Protein AF-A0A7V2IR70-F1 (afdb_monomer)

Solvent-accessible surface area (backbone atoms only — not comparable to full-atom values): 13374 Å² total; per-residue (Å²): 141,85,84,82,80,73,40,52,28,39,29,27,51,64,79,52,14,48,47,59,56,37,62,75,64,49,52,64,57,39,48,72,39,74,89,50,59,66,92,54,47,30,35,37,31,35,44,49,60,78,46,80,46,94,88,67,72,49,76,22,38,41,31,39,38,41,40,47,51,52,90,94,44,72,50,34,33,40,36,37,45,39,58,71,56,65,90,80,24,59,62,57,58,50,25,68,72,69,74,50,85,75,33,67,46,81,75,68,83,44,69,63,51,52,59,17,16,23,40,43,50,56,97,90,36,31,41,41,28,26,31,76,62,84,50,79,45,54,37,62,52,81,86,45,65,89,71,68,79,95,70,83,76,82,80,82,81,46,74,68,51,33,46,57,32,28,79,73,72,55,66,76,38,97,82,36,62,85,55,53,50,53,53,49,53,62,59,48,49,48,61,56,19,50,76,46,90,59,70,45,35,34,33,56,61,79,73,42,39,79,77,38,72,73,62,34,55,65,78,54,73,88,65,61,89,94,60,82,134

Mean predicted aligned error: 7.21 Å

pLDDT: mean 85.75, std 14.69, range [28.09, 98.69]

Secondary structure (DSSP, 8-state):
----PPEEEEEESSGGGHHHHHHHTT-GGGTT-TTS-HHHHPEEEEEEESS--SSS--SSEEEEEEE--BTTBPPEEEEEEESS-SSS-HHHHHHHHHTS---SSSSSSSTTTSSSEEEEE-SS-EEEEETTS--EEEESGGGGTT---S--PPPP--HHHHHHHHHTTSS--TT-HHHHHHHHHHHHHHHHHTT-SSPEEEETTTTEESS-HHHHHTT--PPPTT---

Nearest PDB structures (foldseek):
  4nnd-assembly4_G  TM=2.803E-01  e=1.443E+00  Homo sapiens
  4gkp-assembly1_A  TM=2.791E-01  e=2.943E+00  Nakaseomyces glabratus CBS 138
  5j8r-assembly1_B  TM=2.556E-01  e=1.443E+00  Homo sapiens
  6sub-assembly1_A  TM=2.157E-01  e=1.531E+00  Homo sapiens
  6suc-assembly1_A  TM=2.126E-01  e=2.060E+00  Homo sapiens

Radius of gyration: 19.17 Å; Cα contacts (8 Å, |Δi|>4): 365; chains: 1; bounding box: 50×44×48 Å

Sequence (229 aa):
MRSGQPRSIQAHRTSHTMNVAFKGLKVDALWDAAETPVEQRVVRVRAEVSSPCTTTFPRQEVIRYDVPARGSLPRFRLTWYNGAGGVPTHRASIEAMLGYRLDWGDAGEKRWADHAGCLLVGRQGKLHSNGHNMDYRLLPEEAFAGVEPPVRLPRSRGHEQEWLDAVRGRGEPMSAFGYSGKLAEFVLLGNVATLVEEAIEYDPVTGRVVNSPTADALLRREYRQGWSL

Structure (mmCIF, N/CA/C/O backbone):
data_AF-A0A7V2IR70-F1
#
_entry.id   AF-A0A7V2IR70-F1
#
loop_
_atom_site.group_PDB
_atom_site.id
_atom_site.type_symbol
_atom_site.label_atom_id
_atom_site.label_alt_id
_at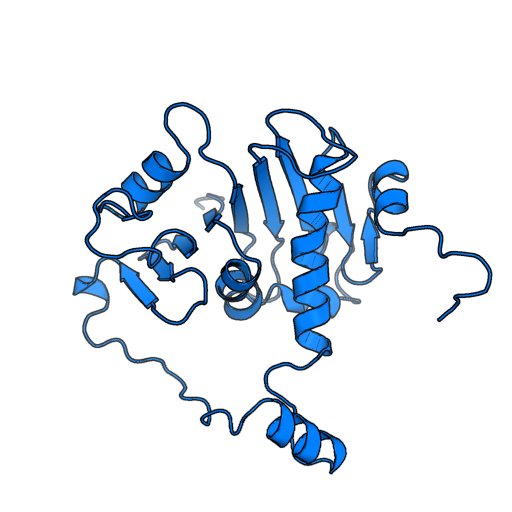om_site.label_comp_id
_atom_site.label_asym_id
_atom_site.label_entity_id
_atom_site.label_seq_id
_atom_site.pdbx_PDB_ins_code
_atom_site.Cartn_x
_atom_site.Cartn_y
_atom_site.Cartn_z
_atom_site.occupancy
_atom_site.B_iso_or_equiv
_atom_site.auth_seq_id
_atom_site.auth_comp_id
_atom_site.auth_asym_id
_atom_site.auth_atom_id
_atom_site.pdbx_PDB_model_num
ATOM 1 N N . MET A 1 1 ? 17.733 -25.903 3.234 1.00 32.00 1 MET A N 1
ATOM 2 C CA . MET A 1 1 ? 17.124 -24.871 4.102 1.00 32.00 1 MET A CA 1
ATOM 3 C C . MET A 1 1 ? 17.923 -23.576 3.975 1.00 32.00 1 MET A C 1
ATOM 5 O O . MET A 1 1 ? 19.061 -23.537 4.414 1.00 32.00 1 MET A O 1
ATOM 9 N N . ARG A 1 2 ? 17.378 -22.541 3.323 1.00 29.66 2 ARG A N 1
ATOM 10 C CA . ARG A 1 2 ? 17.864 -21.153 3.433 1.00 29.66 2 ARG A CA 1
ATOM 11 C C . ARG A 1 2 ? 16.646 -20.277 3.706 1.00 29.66 2 ARG A C 1
ATOM 13 O O . ARG A 1 2 ? 15.806 -20.077 2.834 1.00 29.66 2 ARG A O 1
ATOM 20 N N . SER A 1 3 ? 16.518 -19.878 4.960 1.00 36.16 3 SER A N 1
ATOM 21 C CA . SER A 1 3 ? 15.443 -19.073 5.520 1.00 36.16 3 SER A CA 1
ATOM 22 C C . SER A 1 3 ? 15.584 -17.597 5.135 1.00 36.16 3 SER A C 1
ATOM 24 O O . SER A 1 3 ? 16.622 -16.990 5.372 1.00 36.16 3 SER A O 1
ATOM 26 N N . GLY A 1 4 ? 14.503 -17.017 4.607 1.00 38.75 4 GLY A N 1
ATOM 27 C CA . GLY A 1 4 ? 13.959 -15.764 5.141 1.00 38.75 4 GLY A CA 1
ATOM 28 C C . GLY A 1 4 ? 14.667 -14.434 4.860 1.00 38.75 4 GLY A C 1
ATOM 29 O O . GLY A 1 4 ? 14.801 -13.653 5.795 1.00 38.75 4 GLY A O 1
ATOM 30 N N . GLN A 1 5 ? 15.009 -14.097 3.611 1.00 28.09 5 GLN A N 1
ATOM 31 C CA . GLN A 1 5 ? 15.129 -12.671 3.263 1.00 28.09 5 GLN A CA 1
ATOM 32 C C . GLN A 1 5 ? 13.743 -12.100 2.906 1.00 28.09 5 GLN A C 1
ATOM 34 O O . GLN A 1 5 ? 13.102 -12.615 1.982 1.00 28.09 5 GLN A O 1
ATOM 39 N N . PRO A 1 6 ? 13.242 -11.075 3.624 1.00 35.44 6 PRO A N 1
ATOM 40 C CA . PRO A 1 6 ? 11.990 -10.417 3.272 1.00 35.44 6 PRO A CA 1
ATOM 41 C C . PRO A 1 6 ? 12.153 -9.685 1.938 1.00 35.44 6 PRO A C 1
ATOM 43 O O . PRO A 1 6 ? 13.110 -8.942 1.730 1.00 35.44 6 PRO A O 1
ATOM 46 N N . ARG A 1 7 ? 11.208 -9.909 1.021 1.00 48.66 7 ARG A N 1
ATOM 47 C CA . ARG A 1 7 ? 11.114 -9.165 -0.240 1.00 48.66 7 ARG A CA 1
ATOM 48 C C . ARG A 1 7 ? 10.692 -7.735 0.085 1.00 48.66 7 ARG A C 1
ATOM 50 O O . ARG A 1 7 ? 9.725 -7.566 0.826 1.00 48.66 7 ARG A O 1
ATOM 57 N N . SER A 1 8 ? 11.413 -6.743 -0.430 1.00 44.16 8 SER A N 1
ATOM 58 C CA . SER A 1 8 ? 11.088 -5.329 -0.251 1.00 44.16 8 SER A CA 1
ATOM 59 C C . SER A 1 8 ? 10.406 -4.768 -1.498 1.00 44.16 8 SER A C 1
ATOM 61 O O . SER A 1 8 ? 10.775 -5.068 -2.633 1.00 44.16 8 SER A O 1
ATOM 63 N N . ILE A 1 9 ? 9.388 -3.951 -1.275 1.00 53.78 9 ILE A N 1
ATOM 64 C CA . ILE A 1 9 ? 8.677 -3.194 -2.305 1.00 53.78 9 ILE A CA 1
ATOM 65 C C . ILE A 1 9 ? 8.726 -1.746 -1.888 1.00 53.78 9 ILE A C 1
ATOM 67 O O . ILE A 1 9 ? 8.549 -1.469 -0.708 1.00 53.78 9 ILE A O 1
ATOM 71 N N . GLN A 1 10 ? 8.957 -0.829 -2.815 1.00 51.06 10 GLN A N 1
ATOM 72 C CA . GLN A 1 10 ? 9.005 0.590 -2.495 1.00 51.06 10 GLN A CA 1
ATOM 73 C C . GLN A 1 10 ? 7.916 1.343 -3.243 1.00 51.06 10 GLN A C 1
ATOM 75 O O . GLN A 1 10 ? 7.710 1.085 -4.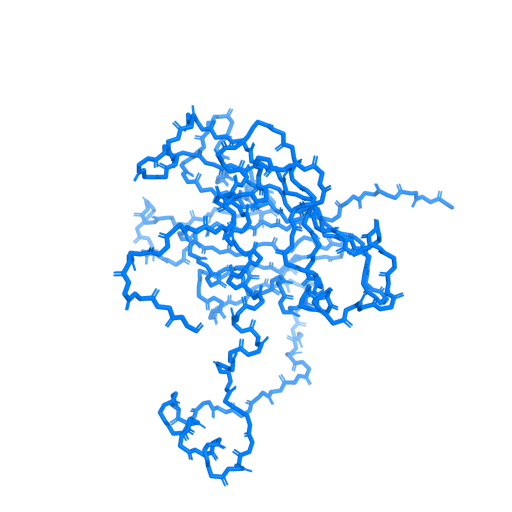425 1.00 51.06 10 GLN A O 1
ATOM 80 N N . ALA A 1 11 ? 7.214 2.242 -2.559 1.00 52.62 11 ALA A N 1
ATOM 81 C CA . ALA A 1 11 ? 6.231 3.142 -3.154 1.00 52.62 11 ALA A CA 1
ATOM 82 C C . ALA A 1 11 ? 6.586 4.584 -2.774 1.00 52.62 11 ALA A C 1
ATOM 84 O O . ALA A 1 11 ? 6.916 4.855 -1.618 1.00 52.62 11 ALA A O 1
ATOM 85 N N . HIS A 1 12 ? 6.577 5.494 -3.745 1.00 39.31 12 HIS A N 1
ATOM 86 C CA . HIS A 1 12 ? 6.894 6.904 -3.529 1.00 39.31 12 HIS A CA 1
ATOM 87 C C . HIS A 1 12 ? 5.785 7.772 -4.094 1.00 39.31 12 HIS A C 1
ATOM 89 O O . HIS A 1 12 ? 5.600 7.737 -5.304 1.00 39.31 12 HIS A O 1
ATOM 95 N N . ARG A 1 13 ? 5.131 8.554 -3.221 1.00 51.50 13 ARG A N 1
ATOM 96 C CA . ARG A 1 13 ? 4.105 9.579 -3.500 1.00 51.50 13 ARG A CA 1
ATOM 97 C C . ARG A 1 13 ? 2.906 9.095 -4.337 1.00 51.50 13 ARG A C 1
ATOM 99 O O . ARG A 1 13 ? 3.011 8.273 -5.232 1.00 51.50 13 ARG A O 1
ATOM 106 N N . THR A 1 14 ? 1.731 9.642 -4.030 1.00 53.91 14 THR A N 1
ATOM 107 C CA . THR A 1 14 ? 0.452 9.340 -4.707 1.00 53.91 14 THR A CA 1
ATOM 108 C C . THR A 1 14 ? -0.082 7.919 -4.438 1.00 53.91 14 THR A C 1
ATOM 110 O O . THR A 1 14 ? 0.584 6.918 -4.688 1.00 53.91 14 THR A O 1
ATOM 113 N N . SER A 1 15 ? -1.319 7.809 -3.941 1.00 59.38 15 SER A N 1
ATOM 114 C CA . SER A 1 15 ? -1.963 6.535 -3.548 1.00 59.38 15 SER A CA 1
ATOM 115 C C . SER A 1 15 ? -2.026 5.495 -4.673 1.00 59.38 15 SER A C 1
ATOM 117 O O . SER A 1 15 ? -1.993 4.292 -4.415 1.00 59.38 15 SER A O 1
ATOM 119 N N . HIS A 1 16 ? -2.049 5.953 -5.927 1.00 75.19 16 HIS A N 1
ATOM 120 C CA . HIS A 1 16 ? -2.018 5.099 -7.110 1.00 75.19 16 HIS A CA 1
ATOM 121 C C . HIS A 1 16 ? -0.795 4.173 -7.143 1.00 75.19 16 HIS A C 1
ATOM 123 O O . HIS A 1 16 ? -0.913 3.041 -7.590 1.00 75.19 16 HIS A O 1
ATOM 129 N N . THR A 1 17 ? 0.359 4.577 -6.605 1.00 82.94 17 THR A N 1
ATOM 130 C CA . THR A 1 17 ? 1.583 3.759 -6.665 1.00 82.94 17 THR A CA 1
ATOM 131 C C . THR A 1 17 ? 1.460 2.422 -5.940 1.00 82.94 17 THR A C 1
ATOM 133 O O . THR A 1 17 ? 2.016 1.423 -6.399 1.00 82.94 17 THR A O 1
ATOM 136 N N . MET A 1 18 ? 0.688 2.360 -4.852 1.00 87.94 18 MET A N 1
ATOM 137 C CA . MET A 1 18 ? 0.516 1.131 -4.071 1.00 87.94 18 MET A CA 1
ATOM 138 C C . MET A 1 18 ? -0.372 0.097 -4.767 1.00 87.94 18 MET A C 1
ATOM 140 O O . MET A 1 18 ? -0.302 -1.080 -4.420 1.00 87.94 18 MET A O 1
ATOM 144 N N . ASN A 1 19 ? -1.144 0.491 -5.782 1.00 89.12 19 ASN A N 1
ATOM 145 C CA . ASN A 1 19 ? -2.050 -0.394 -6.512 1.00 89.12 19 ASN A CA 1
ATOM 146 C C . ASN A 1 19 ? -1.320 -1.590 -7.154 1.00 89.12 19 ASN A C 1
ATOM 148 O O . ASN A 1 19 ? -1.814 -2.716 -7.073 1.00 89.12 19 ASN A O 1
ATOM 152 N N . VAL A 1 20 ? -0.117 -1.380 -7.712 1.00 89.19 20 VAL A N 1
ATOM 153 C CA . VAL A 1 20 ? 0.703 -2.456 -8.310 1.00 89.19 20 VAL A CA 1
ATOM 154 C C . VAL A 1 20 ? 0.993 -3.553 -7.291 1.00 89.19 20 VAL A C 1
ATOM 156 O O . VAL A 1 20 ? 0.794 -4.735 -7.569 1.00 89.19 20 VAL A O 1
ATOM 159 N N . ALA A 1 21 ? 1.443 -3.167 -6.097 1.00 91.62 21 ALA A N 1
ATOM 160 C CA . ALA A 1 21 ? 1.757 -4.112 -5.038 1.00 91.62 21 ALA A CA 1
ATOM 161 C C . ALA A 1 21 ? 0.486 -4.718 -4.433 1.00 91.62 21 ALA A C 1
ATOM 163 O O . ALA A 1 21 ? 0.411 -5.930 -4.262 1.00 91.62 21 ALA A O 1
ATOM 164 N N . PHE A 1 22 ? -0.521 -3.891 -4.150 1.00 94.00 22 PHE A N 1
ATOM 165 C CA . PHE A 1 22 ? -1.749 -4.308 -3.483 1.00 94.00 22 PHE A CA 1
ATOM 166 C C . PHE A 1 22 ? -2.529 -5.335 -4.313 1.00 94.00 22 PHE A C 1
ATOM 168 O O . PHE A 1 22 ? -2.789 -6.436 -3.832 1.00 94.00 22 PHE A O 1
ATOM 175 N N . LYS A 1 23 ? -2.803 -5.032 -5.588 1.00 90.88 23 LYS A N 1
ATOM 176 C CA . LYS A 1 23 ? -3.505 -5.948 -6.501 1.00 90.88 23 LYS A CA 1
ATOM 177 C C . LYS A 1 23 ? -2.604 -7.069 -6.999 1.00 90.88 23 LYS A C 1
ATOM 179 O O . LYS A 1 23 ? -2.965 -8.241 -6.930 1.00 90.88 23 LYS A O 1
ATOM 184 N N . GLY A 1 24 ? -1.410 -6.723 -7.487 1.00 90.44 24 GLY A N 1
ATOM 185 C CA . GLY A 1 24 ? -0.493 -7.680 -8.113 1.00 90.44 24 GLY A CA 1
ATOM 186 C C . GLY A 1 24 ? 0.004 -8.757 -7.150 1.00 90.44 24 GLY A C 1
ATOM 187 O O . GLY A 1 24 ? 0.273 -9.884 -7.562 1.00 90.44 24 GLY A O 1
ATOM 188 N N . LEU A 1 25 ? 0.076 -8.440 -5.855 1.00 94.38 25 LEU A N 1
ATOM 189 C CA . LEU A 1 25 ? 0.454 -9.385 -4.811 1.00 94.38 25 LEU A CA 1
ATOM 190 C C . LEU A 1 25 ? -0.725 -9.817 -3.941 1.00 94.38 25 LEU A C 1
ATOM 192 O O . LEU A 1 25 ? -0.474 -10.414 -2.898 1.00 94.38 25 LEU A O 1
ATOM 196 N N . LYS A 1 26 ? -1.974 -9.581 -4.353 1.00 95.56 26 LYS A N 1
ATOM 197 C CA . LYS A 1 26 ? -3.184 -10.071 -3.672 1.00 95.56 26 LYS A CA 1
ATOM 198 C C . LYS A 1 26 ? -3.241 -9.721 -2.180 1.00 95.56 26 LYS A C 1
ATOM 200 O O . LYS A 1 26 ? -3.407 -10.598 -1.333 1.00 95.56 26 LYS A O 1
ATOM 205 N N . VAL A 1 27 ? -2.967 -8.468 -1.836 1.00 97.00 27 VAL A N 1
ATOM 206 C CA . VAL A 1 27 ? -3.045 -7.983 -0.446 1.00 97.00 27 VAL A CA 1
ATOM 207 C C . VAL A 1 27 ? -4.505 -7.852 -0.002 1.00 97.00 27 VAL A C 1
ATOM 209 O O . VAL A 1 27 ? -4.821 -8.124 1.151 1.00 97.00 27 VAL A O 1
ATOM 212 N N . ASP A 1 28 ? -5.397 -7.531 -0.937 1.00 95.50 28 ASP A N 1
ATOM 213 C CA . ASP A 1 28 ? -6.853 -7.496 -0.770 1.00 95.50 28 ASP A CA 1
ATOM 214 C C . ASP A 1 28 ? -7.444 -8.805 -0.230 1.00 95.50 28 ASP A C 1
ATOM 216 O O . ASP A 1 28 ? -8.404 -8.762 0.536 1.00 95.50 28 ASP A O 1
ATOM 220 N N . ALA A 1 29 ? -6.832 -9.950 -0.547 1.00 96.56 29 ALA A N 1
ATOM 221 C CA . ALA A 1 29 ? -7.257 -11.259 -0.050 1.00 96.56 29 ALA A CA 1
ATOM 222 C C . ALA A 1 29 ? -7.254 -11.372 1.487 1.00 96.56 29 ALA A C 1
ATOM 224 O O . ALA A 1 29 ? -7.916 -12.253 2.029 1.00 96.56 29 ALA A O 1
ATOM 225 N N . LEU A 1 30 ? -6.525 -10.505 2.200 1.00 97.56 30 LEU A N 1
ATOM 226 C CA . LEU A 1 30 ? -6.527 -10.500 3.665 1.00 97.56 30 LEU A CA 1
ATOM 227 C C . LEU A 1 30 ? -7.872 -10.046 4.254 1.00 97.56 30 LEU A C 1
ATOM 229 O O . LEU A 1 30 ? -8.245 -10.525 5.319 1.00 97.56 30 LEU A O 1
ATOM 233 N N . TRP A 1 31 ? -8.622 -9.186 3.555 1.00 97.19 31 TRP A N 1
ATOM 234 C CA . TRP A 1 31 ? -9.955 -8.736 3.985 1.00 97.19 31 TRP A CA 1
ATOM 235 C C . TRP A 1 31 ? -11.004 -9.848 3.913 1.00 97.19 31 TRP A C 1
ATOM 237 O O . TRP A 1 31 ? -12.000 -9.799 4.624 1.00 97.19 31 TRP A O 1
ATOM 247 N N . ASP A 1 32 ? -10.767 -10.867 3.086 1.00 95.94 32 ASP A N 1
ATOM 248 C CA . ASP A 1 32 ? -11.686 -11.992 2.895 1.00 95.94 32 ASP A CA 1
ATOM 249 C C . ASP A 1 32 ? -11.225 -13.250 3.668 1.00 95.94 32 ASP A C 1
ATOM 251 O O . ASP A 1 32 ? -11.778 -14.337 3.508 1.00 95.94 32 ASP A O 1
ATOM 255 N N . ALA A 1 33 ? -10.205 -13.125 4.527 1.00 96.56 33 ALA A N 1
ATOM 256 C CA . ALA A 1 33 ? -9.550 -14.235 5.222 1.00 96.56 33 ALA A CA 1
ATOM 257 C C . ALA A 1 33 ? -10.154 -14.526 6.612 1.00 96.56 33 ALA A C 1
ATOM 259 O O . ALA A 1 33 ? -9.420 -14.733 7.584 1.00 96.56 33 ALA A O 1
ATOM 260 N N . ALA A 1 34 ? -11.488 -14.547 6.725 1.00 97.00 34 ALA A N 1
ATOM 261 C CA . ALA A 1 34 ? -12.194 -14.723 8.003 1.00 97.00 34 ALA A CA 1
ATOM 262 C C . ALA A 1 34 ? -11.816 -16.023 8.741 1.00 97.00 34 ALA A C 1
ATOM 264 O O . ALA A 1 34 ? -11.679 -16.017 9.964 1.00 97.00 34 ALA A O 1
ATOM 265 N N . GLU A 1 35 ? -11.539 -17.086 7.984 1.00 96.56 35 GLU A N 1
ATOM 266 C CA . GLU A 1 35 ? -11.126 -18.404 8.490 1.00 96.56 35 GLU A CA 1
ATOM 267 C C . GLU A 1 35 ? -9.637 -18.484 8.878 1.00 96.56 35 GLU A C 1
ATOM 269 O O . GLU A 1 35 ? -9.190 -19.460 9.476 1.00 96.56 35 GLU A O 1
ATOM 274 N N . THR A 1 36 ? -8.827 -17.486 8.510 1.00 97.06 36 THR A N 1
ATOM 275 C CA . THR A 1 36 ? -7.402 -17.443 8.873 1.00 97.06 36 THR A CA 1
ATOM 276 C C . THR A 1 36 ? -7.240 -16.865 10.280 1.00 97.06 36 THR A C 1
ATOM 278 O O . THR A 1 36 ? -7.824 -15.812 10.549 1.00 97.06 36 THR A O 1
ATOM 281 N N . PRO A 1 37 ? -6.435 -17.484 11.169 1.00 97.44 37 PRO A N 1
ATOM 282 C CA . PRO A 1 37 ? -6.188 -16.939 12.501 1.00 97.44 37 PRO A CA 1
ATOM 283 C C . PRO A 1 37 ? -5.681 -15.493 12.454 1.00 97.44 37 PRO A C 1
ATOM 285 O O . PRO A 1 37 ? -4.910 -15.135 11.557 1.00 97.44 37 PRO A O 1
ATOM 288 N N . VAL A 1 38 ? -6.100 -14.664 13.417 1.00 97.38 38 VAL A N 1
ATOM 289 C CA . VAL A 1 38 ? -5.813 -13.216 13.441 1.00 97.38 38 VAL A CA 1
ATOM 290 C C . VAL A 1 38 ? -4.312 -12.957 13.302 1.00 97.38 38 VAL A C 1
ATOM 292 O O . VAL A 1 38 ? -3.887 -12.209 12.424 1.00 97.38 38 VAL A O 1
ATOM 295 N N . GLU A 1 39 ? -3.486 -13.664 14.068 1.00 96.00 39 GLU A N 1
ATOM 296 C CA . GLU A 1 39 ? -2.027 -13.539 14.070 1.00 96.00 39 GLU A CA 1
ATOM 297 C C . GLU A 1 39 ? -1.356 -13.879 12.724 1.00 96.00 39 GLU A C 1
ATOM 299 O O . GLU A 1 39 ? -0.202 -13.517 12.493 1.00 96.00 39 GLU A O 1
ATOM 304 N N . GLN A 1 40 ? -2.069 -14.553 11.817 1.00 96.94 40 GLN A N 1
ATOM 305 C CA . GLN A 1 40 ? -1.583 -14.913 10.481 1.00 96.94 40 GLN A CA 1
ATOM 306 C C . GLN A 1 40 ? -2.105 -13.990 9.377 1.00 96.94 40 GLN A C 1
ATOM 308 O O . GLN A 1 40 ? -1.570 -14.028 8.268 1.00 96.94 40 GLN A O 1
ATOM 313 N N . ARG A 1 41 ? -3.114 -13.158 9.659 1.00 97.38 41 ARG A N 1
ATOM 314 C CA . ARG A 1 41 ? -3.692 -12.207 8.693 1.00 97.38 41 ARG A CA 1
ATOM 315 C C . ARG A 1 41 ? -3.455 -10.740 9.044 1.00 97.38 41 ARG A C 1
ATOM 317 O O . ARG A 1 41 ? -3.780 -9.878 8.231 1.00 97.38 41 ARG A O 1
ATOM 324 N N . VAL A 1 42 ? -2.861 -10.455 10.205 1.00 98.38 42 VAL A N 1
ATOM 325 C CA . VAL A 1 42 ? -2.543 -9.081 10.599 1.00 98.38 42 VAL A CA 1
ATOM 326 C C . VAL A 1 42 ? -1.480 -8.445 9.705 1.00 98.38 42 VAL A C 1
ATOM 328 O O . VAL A 1 42 ? -0.428 -9.027 9.432 1.00 98.38 42 VAL A O 1
ATOM 331 N N . VAL A 1 43 ? -1.732 -7.206 9.287 1.00 98.56 43 VAL A N 1
ATOM 332 C CA . VAL A 1 43 ? -0.744 -6.337 8.641 1.00 98.56 43 VAL A CA 1
ATOM 333 C C . VAL A 1 43 ? -0.061 -5.512 9.721 1.00 98.56 43 VAL A C 1
ATOM 335 O O . VAL A 1 43 ? -0.704 -4.697 10.381 1.00 98.56 43 VAL A O 1
ATOM 338 N N . ARG A 1 44 ? 1.251 -5.673 9.887 1.00 98.62 44 ARG A N 1
ATOM 339 C CA . ARG A 1 44 ? 2.006 -4.864 10.851 1.00 98.62 44 ARG A CA 1
ATOM 340 C C . ARG A 1 44 ? 2.546 -3.608 10.173 1.00 98.62 44 ARG A C 1
ATOM 342 O O . ARG A 1 44 ? 3.271 -3.714 9.187 1.00 98.62 44 ARG A O 1
ATOM 349 N N . VAL A 1 45 ? 2.221 -2.427 10.696 1.00 98.56 45 VAL A N 1
ATOM 350 C CA . VAL A 1 45 ? 2.614 -1.137 10.106 1.00 98.56 45 VAL A CA 1
ATOM 351 C C . VAL A 1 45 ? 3.418 -0.312 11.106 1.00 98.56 45 VAL A C 1
ATOM 353 O O . VAL A 1 45 ? 3.060 -0.218 12.275 1.00 98.56 45 VAL A O 1
ATOM 356 N N . ARG A 1 46 ? 4.526 0.286 10.660 1.00 97.44 46 ARG A N 1
ATOM 357 C CA . ARG A 1 46 ? 5.344 1.203 11.470 1.00 97.44 46 ARG A CA 1
ATOM 358 C C . ARG A 1 46 ? 5.818 2.378 10.632 1.00 97.44 46 ARG A C 1
ATOM 360 O O . ARG A 1 46 ? 6.334 2.157 9.534 1.00 97.44 46 ARG A O 1
ATOM 367 N N . ALA A 1 47 ? 5.724 3.587 11.173 1.00 94.69 47 ALA A N 1
ATOM 368 C CA . ALA A 1 47 ? 6.270 4.783 10.550 1.00 94.69 47 ALA A CA 1
ATOM 369 C C . ALA A 1 47 ? 7.537 5.281 11.266 1.00 94.69 47 ALA A C 1
ATOM 371 O O . ALA A 1 47 ? 7.694 5.148 12.476 1.00 94.69 47 ALA A O 1
ATOM 372 N N . GLU A 1 48 ? 8.445 5.864 10.493 1.00 91.81 48 GLU A N 1
ATOM 373 C CA . GLU A 1 48 ? 9.526 6.734 10.955 1.00 91.81 48 GLU A CA 1
ATOM 374 C C . GLU A 1 48 ? 9.301 8.096 10.302 1.00 91.81 48 GLU A C 1
ATOM 376 O O . GLU A 1 48 ? 9.245 8.185 9.076 1.00 91.81 48 GLU A O 1
ATOM 381 N N . VAL A 1 49 ? 9.136 9.146 11.104 1.00 89.38 49 VAL A N 1
ATOM 382 C CA . VAL A 1 49 ? 8.762 10.483 10.624 1.00 89.38 49 VAL A CA 1
ATOM 383 C C . VAL A 1 49 ? 9.752 11.533 11.109 1.00 89.38 49 VAL A C 1
ATOM 385 O O . VAL A 1 49 ? 10.351 11.378 12.171 1.00 89.38 49 VAL A O 1
ATOM 388 N N . SER A 1 50 ? 9.923 12.624 10.356 1.00 82.75 50 SER A N 1
ATOM 389 C CA . SER A 1 50 ? 10.816 13.725 10.765 1.00 82.75 50 SER A CA 1
ATOM 390 C C . SER A 1 50 ? 10.384 14.387 12.077 1.00 82.75 50 SER A C 1
ATOM 392 O O . SER A 1 50 ? 11.212 14.854 12.851 1.00 82.75 50 SER A O 1
ATOM 394 N N . SER A 1 51 ? 9.073 14.475 12.284 1.00 79.12 51 SER A N 1
ATOM 395 C CA . SER A 1 51 ? 8.424 15.023 13.471 1.00 79.12 51 SER A CA 1
ATOM 396 C C . SER A 1 51 ? 6.946 14.629 13.423 1.00 79.12 51 SER A C 1
ATOM 398 O O . SER A 1 51 ? 6.345 14.796 12.352 1.00 79.12 51 SER A O 1
ATOM 400 N N . PRO A 1 52 ? 6.339 14.167 14.529 1.00 73.88 52 PRO A N 1
ATOM 401 C CA . PRO A 1 52 ? 4.894 13.974 14.586 1.00 73.88 52 PRO A CA 1
ATOM 402 C C . PRO A 1 52 ? 4.171 15.284 14.246 1.00 73.88 52 PRO A C 1
ATOM 404 O O . PRO A 1 52 ? 4.550 16.354 14.726 1.00 73.88 52 PRO A O 1
ATOM 407 N N . CYS A 1 53 ? 3.148 15.221 13.395 1.00 76.44 53 CYS A N 1
ATOM 408 C CA . CYS A 1 53 ? 2.318 16.372 13.052 1.00 76.44 53 CYS A CA 1
ATOM 409 C C . CYS A 1 53 ? 0.851 15.958 13.101 1.00 76.44 53 CYS A C 1
ATOM 411 O O . CYS A 1 53 ? 0.420 15.128 12.313 1.00 76.44 53 CYS A O 1
ATOM 413 N N . THR A 1 54 ? 0.087 16.543 14.021 1.00 73.31 54 THR A N 1
ATOM 414 C CA . THR A 1 54 ? -1.330 16.204 14.227 1.00 73.31 54 THR A CA 1
ATOM 415 C C . THR A 1 54 ? -2.285 17.055 13.388 1.00 73.31 54 THR A C 1
ATOM 417 O O . THR A 1 54 ? -3.465 16.740 13.294 1.00 73.31 54 THR A O 1
ATOM 420 N N . THR A 1 55 ? -1.799 18.146 12.784 1.00 75.88 55 THR A N 1
ATOM 421 C CA . THR A 1 55 ? -2.616 19.066 11.968 1.00 75.88 55 THR A CA 1
ATOM 422 C C . THR A 1 55 ? -2.460 18.833 10.466 1.00 75.88 55 THR A C 1
ATOM 424 O O . THR A 1 55 ? -3.386 19.093 9.705 1.00 75.88 55 THR A O 1
ATOM 427 N N . THR A 1 56 ? -1.285 18.386 10.020 1.00 79.44 56 THR A N 1
ATOM 428 C CA . THR A 1 56 ? -1.000 18.121 8.601 1.00 79.44 56 THR A CA 1
ATOM 429 C C . THR A 1 56 ? -0.290 16.773 8.459 1.00 79.44 56 THR A C 1
ATOM 431 O O . THR A 1 56 ? -0.677 15.821 9.126 1.00 79.44 56 THR A O 1
ATOM 434 N N . PHE A 1 57 ? 0.734 16.673 7.612 1.00 77.56 57 PHE A N 1
ATOM 435 C CA . PHE A 1 57 ? 1.511 15.455 7.409 1.00 77.56 57 PHE A CA 1
ATOM 436 C C . PHE A 1 57 ? 2.988 15.724 7.712 1.00 77.56 57 PHE A C 1
ATOM 438 O O . PHE A 1 57 ? 3.451 16.860 7.541 1.00 77.56 57 PHE A O 1
ATOM 445 N N . PRO A 1 58 ? 3.753 14.709 8.148 1.00 84.06 58 PRO A N 1
ATOM 446 C CA . PRO A 1 58 ? 5.189 14.850 8.321 1.00 84.06 58 PRO A CA 1
ATOM 447 C C . PRO A 1 58 ? 5.873 15.348 7.045 1.00 84.06 58 PRO A C 1
ATOM 449 O O . PRO A 1 58 ? 5.507 14.985 5.927 1.00 84.06 58 PRO A O 1
ATOM 452 N N . ARG A 1 59 ? 6.930 16.154 7.200 1.00 83.81 59 ARG A N 1
ATOM 453 C CA . ARG A 1 59 ? 7.747 16.597 6.054 1.00 83.81 59 ARG A CA 1
ATOM 454 C C . ARG A 1 59 ? 8.440 15.426 5.361 1.00 83.81 59 ARG A C 1
ATOM 456 O O . ARG A 1 59 ? 8.725 15.498 4.165 1.00 83.81 59 ARG A O 1
ATOM 463 N N . GLN A 1 60 ? 8.770 14.398 6.136 1.00 86.56 60 GLN A N 1
ATOM 464 C CA . GLN A 1 60 ? 9.371 13.158 5.673 1.00 86.56 60 GLN A CA 1
ATOM 465 C C . GLN A 1 60 ? 8.787 11.995 6.468 1.00 86.56 60 GLN A C 1
ATOM 467 O O . GLN A 1 60 ? 8.632 12.100 7.688 1.00 86.56 60 GLN A O 1
ATOM 472 N N . GLU A 1 61 ? 8.508 10.898 5.777 1.00 88.56 61 GLU A N 1
ATOM 473 C CA . GLU A 1 61 ? 7.994 9.668 6.366 1.00 88.56 61 GLU A CA 1
ATOM 474 C C . GLU A 1 61 ? 8.536 8.439 5.626 1.00 88.56 61 GLU A C 1
ATOM 476 O O . GLU A 1 61 ? 8.634 8.402 4.394 1.00 88.56 61 GLU A O 1
ATOM 481 N N . VAL A 1 62 ? 8.869 7.416 6.408 1.00 92.00 62 VAL A N 1
ATOM 482 C CA . VAL A 1 62 ? 9.176 6.064 5.951 1.00 92.00 62 VAL A CA 1
ATOM 483 C C . VAL A 1 62 ? 8.202 5.122 6.633 1.00 92.00 62 VAL A C 1
ATOM 485 O O . VAL A 1 62 ? 8.306 4.890 7.836 1.00 92.00 62 VAL A O 1
ATOM 488 N N . ILE A 1 63 ? 7.265 4.559 5.880 1.00 94.38 63 ILE A N 1
ATOM 489 C CA . ILE A 1 63 ? 6.227 3.681 6.431 1.00 94.38 63 ILE A CA 1
ATOM 490 C C . ILE A 1 63 ? 6.483 2.265 5.945 1.00 94.38 63 ILE A C 1
ATOM 492 O O . ILE A 1 63 ? 6.601 2.027 4.747 1.00 94.38 63 ILE A O 1
ATOM 496 N N . ARG A 1 64 ? 6.589 1.310 6.864 1.00 97.00 64 ARG A N 1
ATOM 497 C CA . ARG A 1 64 ? 6.818 -0.103 6.554 1.00 97.00 64 ARG A CA 1
ATOM 498 C C . ARG A 1 64 ? 5.561 -0.896 6.869 1.00 97.00 64 ARG A C 1
ATOM 500 O O . ARG A 1 64 ? 5.125 -0.893 8.013 1.00 97.00 64 ARG A O 1
ATOM 507 N N . TYR A 1 65 ? 5.040 -1.586 5.863 1.00 98.19 65 TYR A N 1
ATOM 508 C CA . TYR A 1 65 ? 3.930 -2.526 5.940 1.00 98.19 65 TYR A CA 1
ATOM 509 C C . TYR A 1 65 ? 4.497 -3.937 5.805 1.00 98.19 65 TYR A C 1
ATOM 511 O O . TYR A 1 65 ? 4.958 -4.334 4.732 1.00 98.19 65 TYR A O 1
ATOM 519 N N . ASP A 1 66 ? 4.487 -4.692 6.892 1.00 98.44 66 ASP A N 1
ATOM 520 C CA . ASP A 1 66 ? 4.780 -6.116 6.901 1.00 98.44 66 ASP A CA 1
ATOM 521 C C . ASP A 1 66 ? 3.489 -6.875 6.588 1.00 98.44 66 ASP A C 1
ATOM 523 O O . ASP A 1 66 ? 2.595 -7.004 7.425 1.00 98.44 66 ASP A O 1
ATOM 527 N N . VAL A 1 67 ? 3.391 -7.346 5.344 1.00 98.31 67 VAL A N 1
ATOM 528 C CA . VAL A 1 67 ? 2.234 -8.082 4.835 1.00 98.31 67 VAL A CA 1
ATOM 529 C C . VAL A 1 67 ? 2.481 -9.579 5.031 1.00 98.31 67 VAL A C 1
ATOM 531 O O . VAL A 1 67 ? 3.515 -10.089 4.570 1.00 98.31 67 VAL A O 1
ATOM 534 N N . PRO A 1 68 ? 1.564 -10.311 5.689 1.00 98.31 68 PRO A N 1
ATOM 535 C CA . PRO A 1 68 ? 1.752 -11.727 5.960 1.00 98.31 68 PRO A CA 1
ATOM 536 C C . PRO A 1 68 ? 1.657 -12.585 4.688 1.00 98.31 68 PRO A C 1
ATOM 538 O O . PRO A 1 68 ? 1.428 -12.117 3.562 1.00 98.31 68 PRO A O 1
ATOM 541 N N . ALA A 1 69 ? 1.904 -13.884 4.855 1.00 97.38 69 ALA A N 1
ATOM 542 C CA . ALA A 1 69 ? 1.626 -14.839 3.792 1.00 97.38 69 ALA A CA 1
ATOM 543 C C . ALA A 1 69 ? 0.115 -14.863 3.511 1.00 97.38 69 ALA A C 1
ATOM 545 O O . ALA A 1 69 ? -0.684 -14.734 4.432 1.00 97.38 69 ALA A O 1
ATOM 546 N N . ARG A 1 70 ? -0.272 -15.019 2.243 1.00 95.50 70 ARG A N 1
ATOM 547 C CA . ARG A 1 70 ? -1.684 -15.127 1.844 1.00 95.50 70 ARG A CA 1
ATOM 548 C C . ARG A 1 70 ? -1.830 -16.121 0.694 1.00 95.50 70 ARG A C 1
ATOM 550 O O . ARG A 1 70 ? -1.228 -15.956 -0.372 1.00 95.50 70 ARG A O 1
ATOM 557 N N . GLY A 1 71 ? -2.570 -17.202 0.930 1.00 91.25 71 GLY A N 1
ATOM 558 C CA . GLY A 1 71 ? -2.597 -18.352 0.024 1.00 91.25 71 GLY A CA 1
ATOM 559 C C . GLY A 1 71 ? -1.186 -18.891 -0.250 1.00 91.25 71 GLY A C 1
ATOM 560 O O . GLY A 1 71 ? -0.418 -19.148 0.672 1.00 91.25 71 GLY A O 1
ATOM 561 N N . SER A 1 72 ? -0.817 -19.022 -1.527 1.00 93.69 72 SER A N 1
ATOM 562 C CA . SER A 1 72 ? 0.519 -19.474 -1.948 1.00 93.69 72 SER A CA 1
ATOM 563 C C . SER A 1 72 ? 1.591 -18.374 -1.969 1.00 93.69 72 SER A C 1
ATOM 565 O O . SER A 1 72 ? 2.757 -18.655 -2.256 1.00 93.69 72 SER A O 1
ATOM 567 N N . LEU A 1 73 ? 1.231 -17.114 -1.692 1.00 95.25 73 LEU A N 1
ATOM 568 C CA . LEU A 1 73 ? 2.166 -15.994 -1.758 1.00 95.25 73 LEU A CA 1
ATOM 569 C C . LEU A 1 73 ? 2.879 -15.788 -0.412 1.00 95.25 73 LEU A C 1
ATOM 571 O O . LEU A 1 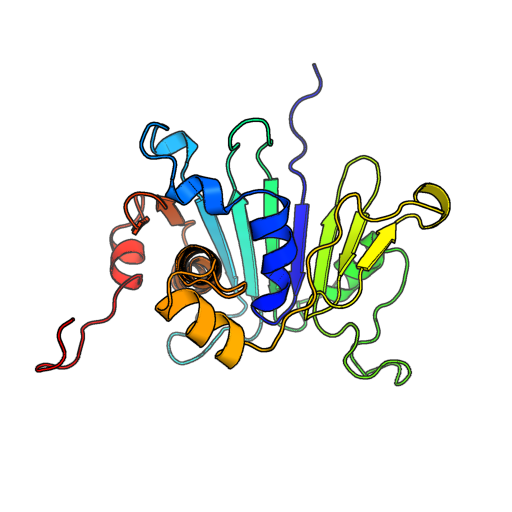73 ? 2.223 -15.708 0.630 1.00 95.25 73 LEU A O 1
ATOM 575 N N . PRO A 1 74 ? 4.219 -15.636 -0.408 1.00 96.00 74 PRO A N 1
ATOM 576 C CA . PRO A 1 74 ? 4.978 -15.451 0.822 1.00 96.00 74 PRO A CA 1
ATOM 577 C C . PRO A 1 74 ? 4.751 -14.058 1.413 1.00 96.00 74 PRO A C 1
ATOM 579 O O . PRO A 1 74 ? 4.370 -13.124 0.698 1.00 96.00 74 PRO A O 1
ATOM 582 N N . ARG A 1 75 ? 5.076 -13.909 2.702 1.00 97.12 75 ARG A N 1
ATOM 583 C CA . ARG A 1 75 ? 5.169 -12.598 3.358 1.00 97.12 75 ARG A CA 1
ATOM 584 C C . ARG A 1 75 ? 6.133 -11.668 2.613 1.00 97.12 75 ARG A C 1
ATOM 586 O O . ARG A 1 75 ? 7.133 -12.128 2.048 1.00 97.12 75 ARG A O 1
ATOM 593 N N . PHE A 1 76 ? 5.874 -10.370 2.656 1.00 96.88 76 PHE A N 1
ATOM 594 C CA . PHE A 1 76 ? 6.767 -9.350 2.108 1.00 96.88 76 PHE A CA 1
ATOM 595 C C . PHE A 1 76 ? 6.639 -8.043 2.893 1.00 96.88 76 PHE A C 1
ATOM 597 O O . PHE A 1 76 ? 5.695 -7.860 3.657 1.00 96.88 76 PHE A O 1
ATOM 604 N N . ARG A 1 77 ? 7.593 -7.134 2.688 1.00 97.06 77 ARG A N 1
ATOM 605 C CA . ARG A 1 77 ? 7.566 -5.786 3.251 1.00 97.06 77 ARG A CA 1
ATOM 606 C C . ARG A 1 77 ? 7.373 -4.760 2.144 1.00 97.06 77 ARG A C 1
ATOM 608 O O . ARG A 1 77 ? 8.150 -4.734 1.191 1.00 97.06 77 ARG A O 1
ATOM 615 N N . LEU A 1 78 ? 6.383 -3.890 2.293 1.00 95.75 78 LEU A N 1
ATOM 616 C CA . LEU A 1 78 ? 6.254 -2.670 1.502 1.00 95.75 78 LEU A CA 1
ATOM 617 C C . LEU A 1 78 ? 6.784 -1.494 2.315 1.00 95.75 78 LEU A C 1
ATOM 619 O O . LEU A 1 78 ? 6.406 -1.320 3.465 1.00 95.75 78 LEU A O 1
ATOM 623 N N . THR A 1 79 ? 7.653 -0.689 1.721 1.00 94.06 79 THR A N 1
ATOM 624 C CA . THR A 1 79 ? 8.188 0.536 2.299 1.00 94.06 79 THR A CA 1
ATOM 625 C C . THR A 1 79 ? 7.720 1.728 1.474 1.00 94.06 79 THR A C 1
ATOM 627 O O . THR A 1 79 ? 8.119 1.908 0.326 1.00 94.06 79 THR A O 1
ATOM 630 N N . TRP A 1 80 ? 6.870 2.551 2.061 1.00 91.56 80 TRP A N 1
ATOM 631 C CA . TRP A 1 80 ? 6.498 3.847 1.527 1.00 91.56 80 TRP A CA 1
ATOM 632 C C . TRP A 1 80 ? 7.549 4.879 1.917 1.00 91.56 80 TRP A C 1
ATOM 634 O O . TRP A 1 80 ? 7.925 4.966 3.086 1.00 91.56 80 TRP A O 1
ATOM 644 N N . TYR A 1 81 ? 7.993 5.663 0.946 1.00 89.00 81 TYR A N 1
ATOM 645 C CA . TYR A 1 81 ? 8.851 6.817 1.170 1.00 89.00 81 TYR A CA 1
ATOM 646 C C . TYR A 1 81 ? 8.104 8.066 0.738 1.00 89.00 81 TYR A C 1
ATOM 648 O O . TYR A 1 81 ? 7.613 8.132 -0.388 1.00 89.00 81 TYR A O 1
ATOM 656 N N . ASN A 1 82 ? 8.079 9.091 1.576 1.00 86.00 82 ASN A N 1
ATOM 657 C CA . ASN A 1 82 ? 7.581 10.405 1.195 1.00 86.00 82 ASN A CA 1
ATOM 658 C C . ASN A 1 82 ? 8.424 11.505 1.859 1.00 86.00 82 ASN A C 1
ATOM 660 O O . ASN A 1 82 ? 9.025 11.315 2.914 1.00 86.00 82 ASN A O 1
ATOM 664 N N . GLY A 1 83 ? 8.540 12.644 1.177 1.00 79.81 83 GLY A N 1
ATOM 665 C CA . GLY A 1 83 ? 9.562 13.653 1.461 1.00 79.81 83 GLY A CA 1
ATOM 666 C C . GLY A 1 83 ? 10.930 13.334 0.839 1.00 79.81 83 GLY A C 1
ATOM 667 O O . GLY A 1 83 ? 11.146 12.268 0.267 1.00 79.81 83 GLY A O 1
ATOM 668 N N . ALA A 1 84 ? 11.853 14.299 0.895 1.00 66.38 84 ALA A N 1
ATOM 669 C CA . ALA A 1 84 ? 13.177 14.183 0.268 1.00 66.38 84 ALA A CA 1
ATOM 670 C C . ALA A 1 84 ? 14.129 13.185 0.977 1.00 66.38 84 ALA A C 1
ATOM 672 O O . ALA A 1 84 ? 15.095 12.736 0.366 1.00 66.38 84 ALA A O 1
ATOM 673 N N . GLY A 1 85 ? 13.834 12.790 2.223 1.00 58.81 85 GLY A N 1
ATOM 674 C CA . GLY A 1 85 ? 14.692 11.945 3.070 1.00 58.81 85 GLY A CA 1
ATOM 675 C C . GLY A 1 85 ? 16.017 12.606 3.492 1.00 58.81 85 GLY A C 1
ATOM 676 O O . GLY A 1 85 ? 16.398 13.641 2.951 1.00 58.81 85 GLY A O 1
ATOM 677 N N . GLY A 1 86 ? 16.700 12.024 4.488 1.00 54.69 86 GLY A N 1
ATOM 678 C CA . GLY A 1 86 ? 18.050 12.409 4.945 1.00 54.69 86 GLY A CA 1
ATOM 679 C C . GLY A 1 86 ? 19.166 12.022 3.960 1.00 54.69 86 GLY A C 1
ATOM 680 O O . GLY A 1 86 ? 18.915 11.901 2.769 1.00 54.69 86 GLY A O 1
ATOM 681 N N . VAL A 1 87 ? 20.406 11.820 4.423 1.00 44.59 87 VAL A N 1
ATOM 682 C CA . VAL A 1 87 ? 21.555 11.456 3.561 1.00 44.59 87 VAL A CA 1
ATOM 683 C C . VAL A 1 87 ? 22.046 10.034 3.893 1.00 44.59 87 VAL A C 1
ATOM 685 O O . VAL A 1 87 ? 22.396 9.800 5.048 1.00 44.59 87 VAL A O 1
ATOM 688 N N . PRO A 1 88 ? 22.124 9.094 2.925 1.00 59.25 88 PRO A N 1
ATOM 689 C CA . PRO A 1 88 ? 21.637 9.202 1.548 1.00 59.25 88 PRO A CA 1
ATOM 690 C C . PRO A 1 88 ? 20.104 9.283 1.479 1.00 59.25 88 PRO A C 1
ATOM 692 O O . PRO A 1 88 ? 19.394 8.670 2.277 1.00 59.25 88 PRO A O 1
ATOM 695 N N . THR A 1 89 ? 19.597 10.039 0.505 1.00 76.81 89 THR A N 1
ATOM 696 C CA . THR A 1 89 ? 18.154 10.250 0.322 1.00 76.81 89 THR A CA 1
ATOM 697 C C . THR A 1 89 ? 17.454 8.953 -0.067 1.00 76.81 89 THR A C 1
ATOM 699 O O . THR A 1 89 ? 18.064 8.011 -0.589 1.00 76.81 89 THR A O 1
ATOM 702 N N . HIS A 1 90 ? 16.136 8.899 0.135 1.00 82.50 90 HIS A N 1
ATOM 703 C CA . HIS A 1 90 ? 15.328 7.774 -0.347 1.00 82.50 90 HIS A CA 1
ATOM 704 C C . HIS A 1 90 ? 15.495 7.580 -1.856 1.00 82.50 90 HIS A C 1
ATOM 706 O O . HIS A 1 90 ? 15.640 6.448 -2.311 1.00 82.50 90 HIS A O 1
ATOM 712 N N . ARG A 1 91 ? 15.602 8.685 -2.608 1.00 82.06 91 ARG A N 1
ATOM 713 C CA . ARG A 1 91 ? 15.925 8.676 -4.038 1.00 82.06 91 ARG A CA 1
ATOM 714 C C . ARG A 1 91 ? 17.229 7.942 -4.330 1.00 82.06 91 ARG A C 1
ATOM 716 O O . ARG A 1 91 ? 17.209 7.020 -5.129 1.00 82.06 91 ARG A O 1
ATOM 723 N N . ALA A 1 92 ? 18.327 8.289 -3.655 1.00 84.31 92 ALA A N 1
ATOM 724 C CA . ALA A 1 92 ? 19.617 7.635 -3.883 1.00 84.31 92 ALA A CA 1
ATOM 725 C C . ALA A 1 92 ? 19.552 6.120 -3.613 1.00 84.31 92 ALA A C 1
ATOM 727 O O . ALA A 1 92 ? 20.128 5.327 -4.354 1.00 84.31 92 ALA A O 1
ATOM 728 N N . SER A 1 93 ? 18.797 5.710 -2.588 1.00 83.94 93 SER A N 1
ATOM 729 C CA . SER A 1 93 ? 18.572 4.289 -2.293 1.00 83.94 93 SER A CA 1
ATOM 730 C C . SER A 1 93 ? 17.769 3.588 -3.399 1.00 83.94 93 SER A C 1
ATOM 732 O O . SER A 1 93 ? 18.118 2.477 -3.794 1.00 83.94 93 SER A O 1
ATOM 734 N N . ILE A 1 94 ? 16.719 4.236 -3.917 1.00 87.44 94 ILE A N 1
ATOM 735 C CA . ILE A 1 94 ? 15.892 3.734 -5.028 1.00 87.44 94 ILE A CA 1
ATOM 736 C C . ILE A 1 94 ? 16.723 3.625 -6.314 1.00 87.44 94 ILE A C 1
ATOM 738 O O . ILE A 1 94 ? 16.739 2.566 -6.939 1.00 87.44 94 ILE A O 1
ATOM 742 N N . GLU A 1 95 ? 17.456 4.676 -6.683 1.00 88.75 95 GLU A N 1
ATOM 743 C CA . GLU A 1 95 ? 18.316 4.723 -7.875 1.00 88.75 95 GLU A CA 1
ATOM 744 C C . GLU A 1 95 ? 19.400 3.642 -7.839 1.00 88.75 95 GLU A C 1
ATOM 746 O O . GLU A 1 95 ? 19.617 2.954 -8.837 1.00 88.75 95 GLU A O 1
ATOM 751 N N . ALA A 1 96 ? 20.019 3.405 -6.676 1.00 89.31 96 ALA A N 1
ATOM 752 C CA . ALA A 1 96 ? 20.984 2.320 -6.501 1.00 89.31 96 ALA A CA 1
ATOM 753 C C . ALA A 1 96 ? 20.369 0.936 -6.775 1.00 89.31 96 ALA A C 1
ATOM 755 O O . ALA A 1 96 ? 21.037 0.048 -7.304 1.00 89.31 96 ALA A O 1
ATOM 756 N N . MET A 1 97 ? 19.088 0.734 -6.449 1.00 88.31 97 MET A N 1
ATOM 757 C CA . MET A 1 97 ? 18.391 -0.507 -6.791 1.00 88.31 97 MET A CA 1
ATOM 758 C C . MET A 1 97 ? 17.938 -0.552 -8.250 1.00 88.31 97 MET A C 1
ATOM 760 O O . MET A 1 97 ? 17.911 -1.642 -8.819 1.00 88.31 97 MET A O 1
ATOM 764 N N . LEU A 1 98 ? 17.565 0.574 -8.851 1.00 88.62 98 LEU A N 1
ATOM 765 C CA . LEU A 1 98 ? 17.168 0.634 -10.258 1.00 88.62 98 LEU A CA 1
ATOM 766 C C . LEU A 1 98 ? 18.354 0.443 -11.207 1.00 88.62 98 LEU A C 1
ATOM 768 O O . LEU A 1 98 ? 18.185 -0.140 -12.273 1.00 88.62 98 LEU A O 1
ATOM 772 N N . GLY A 1 99 ? 19.542 0.906 -10.814 1.00 87.38 99 GLY A N 1
ATOM 773 C CA . GLY A 1 99 ? 20.725 0.934 -11.675 1.00 87.38 99 GLY A CA 1
ATOM 774 C C . GLY A 1 99 ? 20.748 2.121 -12.644 1.00 87.38 99 GLY A C 1
ATOM 775 O O . GLY A 1 99 ? 21.608 2.171 -13.517 1.00 87.38 99 GLY A O 1
ATOM 776 N N . TYR A 1 100 ? 19.829 3.079 -12.497 1.00 86.00 100 TYR A N 1
ATOM 777 C CA . TYR A 1 100 ? 19.784 4.318 -13.271 1.00 86.00 100 TYR A CA 1
ATOM 778 C C . TYR A 1 100 ? 19.203 5.463 -12.430 1.00 86.00 100 TYR A C 1
ATOM 780 O O . TYR A 1 100 ? 18.591 5.237 -11.383 1.00 86.00 100 TYR A O 1
ATOM 788 N N . ARG A 1 101 ? 19.409 6.702 -12.889 1.00 85.06 101 ARG A N 1
ATOM 789 C CA . ARG A 1 101 ? 18.917 7.914 -12.220 1.00 85.06 101 ARG A CA 1
ATOM 790 C C . ARG A 1 101 ? 17.468 8.216 -12.583 1.00 85.06 101 ARG A C 1
ATOM 792 O O . ARG A 1 101 ? 17.102 8.140 -13.752 1.00 85.06 101 ARG A O 1
ATOM 799 N N . LEU A 1 102 ? 16.675 8.592 -11.587 1.00 81.88 102 LEU A N 1
ATOM 800 C CA . LEU A 1 102 ? 15.310 9.082 -11.778 1.00 81.88 102 LEU A CA 1
ATOM 801 C C . LEU A 1 102 ? 15.356 10.577 -12.119 1.00 81.88 102 LEU A C 1
ATOM 803 O O . LEU A 1 102 ? 16.229 11.274 -11.606 1.00 81.88 102 LEU A O 1
ATOM 807 N N . ASP A 1 103 ? 14.422 11.087 -12.925 1.00 79.06 103 ASP A N 1
ATOM 808 C CA . ASP A 1 103 ? 14.246 12.535 -13.134 1.00 79.06 103 ASP A CA 1
ATOM 809 C C . ASP A 1 103 ? 13.011 13.045 -12.376 1.00 79.06 103 ASP A C 1
ATOM 811 O O . ASP A 1 103 ? 11.862 12.848 -12.781 1.00 79.06 103 ASP A O 1
ATOM 815 N N . TRP A 1 104 ? 13.234 13.734 -11.255 1.00 76.50 104 TRP A N 1
ATOM 816 C CA . TRP A 1 104 ? 12.151 14.301 -10.438 1.00 76.50 104 TRP A CA 1
ATOM 817 C C . TRP A 1 104 ? 11.744 15.707 -10.906 1.00 76.50 104 TRP A C 1
ATOM 819 O O . TRP A 1 104 ? 11.105 16.457 -10.167 1.00 76.50 104 TRP A O 1
ATOM 829 N N . GLY A 1 105 ? 12.093 16.062 -12.145 1.00 68.56 105 GLY A N 1
ATOM 830 C CA . GLY A 1 105 ? 11.955 17.399 -12.715 1.00 68.56 105 GLY A CA 1
ATOM 831 C C . GLY A 1 105 ? 13.194 18.271 -12.512 1.00 68.56 105 GLY A C 1
ATOM 832 O O . GLY A 1 105 ? 13.147 19.453 -12.844 1.00 68.56 105 GLY A O 1
ATOM 833 N N . ASP A 1 106 ? 14.276 17.710 -11.972 1.00 72.94 106 ASP A N 1
ATOM 834 C CA . ASP A 1 106 ? 15.548 18.385 -11.723 1.00 72.94 106 ASP A CA 1
ATOM 835 C C . ASP A 1 106 ? 16.565 18.193 -12.854 1.00 72.94 106 ASP A C 1
ATOM 837 O O . ASP A 1 106 ? 17.428 19.051 -13.030 1.00 72.94 106 ASP A O 1
ATOM 841 N N . ALA A 1 107 ? 16.443 17.124 -13.648 1.00 69.88 107 ALA A N 1
ATOM 842 C CA . ALA A 1 107 ? 17.243 16.949 -14.863 1.00 69.88 107 ALA A CA 1
ATOM 843 C C . ALA A 1 107 ? 16.591 17.609 -16.093 1.00 69.88 107 ALA A C 1
ATOM 845 O O . ALA A 1 107 ? 17.272 17.892 -17.074 1.00 69.88 107 ALA A O 1
ATOM 846 N N . GLY A 1 108 ? 15.287 17.911 -16.028 1.00 61.12 108 GLY A N 1
ATOM 847 C CA . GLY A 1 108 ? 14.563 18.676 -17.052 1.00 61.12 108 GLY A CA 1
ATOM 848 C C . GLY A 1 108 ? 14.187 17.883 -18.309 1.00 61.12 108 GLY A C 1
ATOM 849 O O . GLY A 1 108 ? 13.604 18.455 -19.228 1.00 61.12 108 GLY A O 1
ATOM 850 N N . GLU A 1 109 ? 14.467 16.581 -18.348 1.00 63.62 109 GLU A N 1
ATOM 851 C CA . GLU A 1 109 ? 14.262 15.716 -19.516 1.00 63.62 109 GLU A CA 1
ATOM 852 C C . GLU A 1 109 ? 12.878 15.048 -19.508 1.00 63.62 109 GLU A C 1
ATOM 854 O O . GLU A 1 109 ? 12.273 14.830 -20.558 1.00 63.62 109 GLU A O 1
ATOM 859 N N . LYS A 1 110 ? 12.352 14.726 -18.321 1.00 62.16 110 LYS A N 1
ATOM 860 C CA . LYS A 1 110 ? 11.088 14.007 -18.106 1.00 62.16 110 LYS A CA 1
ATOM 861 C C . LYS A 1 110 ? 10.340 14.577 -16.912 1.00 62.16 110 LYS A C 1
ATOM 863 O O . LYS A 1 110 ? 10.130 13.920 -15.890 1.00 62.16 110 LYS A O 1
ATOM 868 N N . ARG A 1 111 ? 9.916 15.833 -17.051 1.00 59.28 111 ARG A N 1
ATOM 869 C CA . ARG A 1 111 ? 9.199 16.561 -16.001 1.00 59.28 111 ARG A CA 1
ATOM 870 C C . ARG A 1 111 ? 8.025 15.720 -15.477 1.00 59.28 111 ARG A C 1
ATOM 872 O O . ARG A 1 111 ? 7.085 15.443 -16.216 1.00 59.28 111 ARG A O 1
ATOM 879 N N . TRP A 1 112 ? 8.093 15.338 -14.201 1.00 61.25 112 TRP A N 1
ATOM 880 C CA . TRP A 1 112 ? 7.058 14.583 -13.482 1.00 61.25 112 TRP A CA 1
ATOM 881 C C . TRP A 1 112 ? 6.850 13.115 -13.895 1.00 61.25 112 TRP A C 1
ATOM 883 O O . TRP A 1 112 ? 5.902 12.505 -13.413 1.00 61.25 112 TRP A O 1
ATOM 893 N N . ALA A 1 113 ? 7.699 12.487 -14.711 1.00 67.25 113 ALA A N 1
ATOM 894 C CA . ALA A 1 113 ? 7.511 11.059 -15.019 1.00 67.25 113 ALA A CA 1
ATOM 895 C C . ALA A 1 113 ? 7.933 10.150 -13.848 1.00 67.25 113 ALA A C 1
ATOM 897 O O . ALA A 1 113 ? 7.218 9.209 -13.504 1.00 67.25 113 ALA A O 1
ATOM 898 N N . ASP A 1 114 ? 9.048 10.485 -13.190 1.00 74.62 114 ASP A N 1
ATOM 899 C CA . ASP A 1 114 ? 9.675 9.647 -12.158 1.00 74.62 114 ASP A CA 1
ATOM 900 C C . ASP A 1 114 ? 9.474 10.178 -10.725 1.00 74.62 114 ASP A C 1
ATOM 902 O O . ASP A 1 114 ? 10.023 9.633 -9.768 1.00 74.62 114 ASP A O 1
ATOM 906 N N . HIS A 1 115 ? 8.685 11.248 -10.558 1.00 73.44 115 HIS A N 1
ATOM 907 C CA . HIS A 1 115 ? 8.438 11.904 -9.262 1.00 73.44 115 HIS A CA 1
ATOM 908 C C . HIS A 1 115 ? 7.691 11.023 -8.246 1.00 73.44 115 HIS A C 1
ATOM 910 O O . HIS A 1 115 ? 7.619 11.358 -7.064 1.00 73.44 115 HIS A O 1
ATOM 916 N N . ALA A 1 116 ? 7.084 9.944 -8.730 1.00 82.38 116 ALA A N 1
ATOM 917 C CA . ALA A 1 116 ? 6.322 8.973 -7.976 1.00 82.38 116 ALA A CA 1
ATOM 918 C C . ALA A 1 116 ? 6.403 7.621 -8.688 1.00 82.38 116 ALA A C 1
ATOM 920 O O . ALA A 1 116 ? 6.548 7.567 -9.912 1.00 82.38 116 ALA A O 1
ATOM 921 N N . GLY A 1 117 ? 6.280 6.527 -7.945 1.00 88.94 117 GLY A N 1
ATOM 922 C CA . GLY A 1 117 ? 6.332 5.202 -8.548 1.00 88.94 117 GLY A CA 1
ATOM 923 C C . GLY A 1 117 ? 6.300 4.046 -7.567 1.00 88.94 117 GLY A C 1
ATOM 924 O O . GLY A 1 117 ? 6.217 4.226 -6.351 1.00 88.94 117 GLY A O 1
ATOM 925 N N . CYS A 1 118 ? 6.374 2.842 -8.125 1.00 91.44 118 CYS A N 1
ATOM 926 C CA . CYS A 1 118 ? 6.508 1.601 -7.380 1.00 91.44 118 CYS A CA 1
ATOM 927 C C . CYS A 1 118 ? 7.673 0.776 -7.928 1.00 91.44 118 CYS A C 1
ATOM 929 O O . CYS A 1 118 ? 7.775 0.567 -9.135 1.00 91.44 118 CYS A O 1
ATOM 931 N N . LEU A 1 119 ? 8.530 0.281 -7.036 1.00 93.19 119 LEU A N 1
ATOM 932 C CA . LEU A 1 119 ? 9.584 -0.677 -7.347 1.00 93.19 119 LEU A CA 1
ATOM 933 C C . LEU A 1 119 ? 9.310 -1.992 -6.615 1.00 93.19 119 LEU A C 1
ATOM 935 O O . LEU A 1 119 ? 9.459 -2.086 -5.395 1.00 93.19 119 LEU A O 1
ATOM 939 N N . LEU A 1 120 ? 8.940 -3.020 -7.371 1.00 93.69 120 LEU A N 1
ATOM 940 C CA . LEU A 1 120 ? 8.849 -4.401 -6.909 1.00 93.69 120 LEU A CA 1
ATOM 941 C C . LEU A 1 120 ? 10.207 -5.083 -7.090 1.00 93.69 120 LEU A C 1
ATOM 943 O O . LEU A 1 120 ? 10.676 -5.224 -8.219 1.00 93.69 120 LEU A O 1
ATOM 947 N N . VAL A 1 121 ? 10.821 -5.557 -6.003 1.00 93.00 121 VAL A N 1
ATOM 948 C CA . VAL A 1 121 ? 12.109 -6.265 -6.060 1.00 93.00 121 VAL A CA 1
ATOM 949 C C . VAL A 1 121 ? 11.898 -7.765 -5.857 1.00 93.00 121 VAL A C 1
ATOM 951 O O . VAL A 1 121 ? 11.600 -8.244 -4.760 1.00 93.00 121 VAL A O 1
ATOM 954 N N . GLY A 1 122 ? 12.047 -8.523 -6.941 1.00 91.88 122 GLY A N 1
ATOM 955 C CA . GLY A 1 122 ? 12.028 -9.980 -6.941 1.00 91.88 122 GLY A CA 1
ATOM 956 C C . GLY A 1 122 ? 13.431 -10.587 -6.893 1.00 91.88 122 GLY A C 1
ATOM 957 O O . GLY A 1 122 ? 14.445 -9.903 -6.991 1.00 91.88 122 GLY A O 1
ATOM 958 N N . ARG A 1 123 ? 13.492 -11.920 -6.777 1.00 91.44 123 ARG A N 1
ATOM 959 C CA . ARG A 1 123 ? 14.764 -12.666 -6.791 1.00 91.44 123 ARG A CA 1
ATOM 960 C C . ARG A 1 123 ? 15.433 -12.675 -8.171 1.00 91.44 123 ARG A C 1
ATOM 962 O O . ARG A 1 123 ? 16.650 -12.734 -8.246 1.00 91.44 123 ARG A O 1
ATOM 969 N N . GLN A 1 124 ? 14.632 -12.700 -9.235 1.00 91.06 124 GLN A N 1
ATOM 970 C CA . GLN A 1 124 ? 15.096 -12.865 -10.620 1.00 91.06 124 GLN A CA 1
ATOM 971 C C . GLN A 1 124 ? 15.014 -11.576 -11.440 1.00 91.06 124 GLN A C 1
ATOM 973 O O . GLN A 1 124 ? 15.480 -11.545 -12.568 1.00 91.06 124 GLN A O 1
ATOM 978 N N . GLY A 1 125 ? 14.414 -10.525 -10.888 1.00 92.94 125 GLY A N 1
ATOM 979 C CA . GLY A 1 125 ? 14.223 -9.271 -11.592 1.00 92.94 125 GLY A CA 1
ATOM 980 C C . GLY A 1 125 ? 13.413 -8.286 -10.773 1.00 92.94 125 GLY A C 1
ATOM 981 O O . GLY A 1 125 ? 12.996 -8.579 -9.646 1.00 92.94 125 GLY A O 1
ATOM 982 N N . LYS A 1 126 ? 13.207 -7.107 -11.345 1.00 94.38 126 LYS A N 1
ATOM 983 C CA . LYS A 1 126 ? 12.483 -6.001 -10.721 1.00 94.38 126 LYS A CA 1
ATOM 984 C C . LYS A 1 126 ? 11.414 -5.502 -11.677 1.00 94.38 126 LYS A C 1
ATOM 986 O O . LYS A 1 126 ? 11.593 -5.584 -12.886 1.00 94.38 126 LYS A O 1
ATOM 991 N N . LEU A 1 127 ? 10.326 -4.981 -11.133 1.00 93.06 127 LEU A N 1
ATOM 992 C CA . LEU A 1 127 ? 9.323 -4.253 -11.901 1.00 93.06 127 LEU A CA 1
ATOM 993 C C . LEU A 1 127 ? 9.271 -2.832 -11.359 1.00 93.06 127 LEU A C 1
ATOM 995 O O . LEU A 1 127 ? 9.019 -2.635 -10.171 1.00 93.06 127 LEU A O 1
ATOM 999 N N . HIS A 1 128 ? 9.538 -1.862 -12.224 1.00 91.56 128 HIS A N 1
ATOM 1000 C CA . HIS A 1 128 ? 9.411 -0.445 -11.918 1.00 91.56 128 HIS A CA 1
ATOM 1001 C C . HIS A 1 128 ? 8.203 0.135 -12.650 1.00 91.56 128 HIS A C 1
ATOM 1003 O O . HIS A 1 128 ? 8.009 -0.131 -13.833 1.00 91.56 128 HIS A O 1
ATOM 1009 N N . SER A 1 129 ? 7.400 0.915 -11.938 1.00 89.88 129 SER A N 1
ATOM 1010 C CA . SER A 1 129 ? 6.209 1.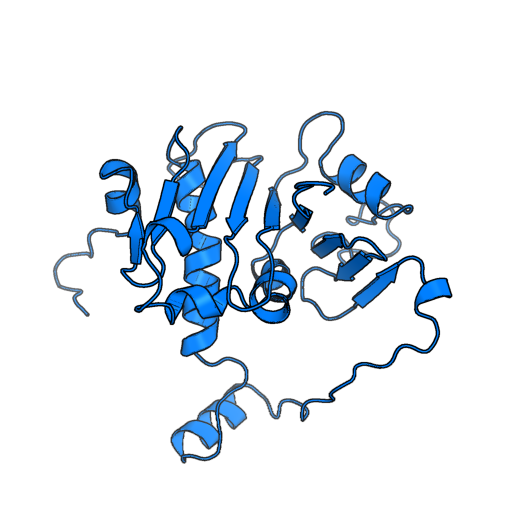585 -12.443 1.00 89.88 129 SER A CA 1
ATOM 1011 C C . SER A 1 129 ? 6.243 3.061 -12.075 1.00 89.88 129 SER A C 1
ATOM 1013 O O . SER A 1 129 ? 6.638 3.397 -10.960 1.00 89.88 129 SER A O 1
ATOM 1015 N N . ASN A 1 130 ? 5.716 3.919 -12.949 1.00 87.25 130 ASN A N 1
ATOM 1016 C CA . ASN A 1 130 ? 5.516 5.339 -12.644 1.00 87.25 130 ASN A CA 1
ATOM 1017 C C . ASN A 1 130 ? 4.347 5.582 -11.660 1.00 87.25 130 ASN A C 1
ATOM 1019 O O . ASN A 1 130 ? 3.638 4.648 -11.258 1.00 87.25 130 ASN A O 1
ATOM 1023 N N . GLY A 1 131 ? 4.143 6.853 -11.295 1.00 83.31 131 GLY A N 1
ATOM 1024 C CA . GLY A 1 131 ? 3.205 7.321 -10.267 1.00 83.31 131 GLY A CA 1
ATOM 1025 C C . GLY A 1 131 ? 1.743 6.913 -10.456 1.00 83.31 131 GLY A C 1
ATOM 1026 O O . GLY A 1 131 ? 1.030 6.725 -9.475 1.00 83.31 131 GLY A O 1
ATOM 1027 N N . HIS A 1 132 ? 1.305 6.737 -11.704 1.00 84.44 132 HIS A N 1
ATOM 1028 C CA . HIS A 1 132 ? -0.069 6.353 -12.059 1.00 84.44 132 HIS A CA 1
ATOM 1029 C C . HIS A 1 132 ? -0.183 4.920 -12.589 1.00 84.44 132 HIS A C 1
ATOM 1031 O O . HIS A 1 132 ? -1.253 4.507 -13.025 1.00 84.44 132 HIS A O 1
ATOM 1037 N N . ASN A 1 133 ? 0.911 4.161 -12.556 1.00 85.88 133 ASN A N 1
ATOM 1038 C CA . ASN A 1 133 ? 1.002 2.811 -13.109 1.00 85.88 133 ASN A CA 1
ATOM 1039 C C . ASN A 1 133 ? 0.589 2.710 -14.584 1.00 85.88 133 ASN A C 1
ATOM 1041 O O . ASN A 1 133 ? -0.037 1.739 -15.012 1.00 85.88 133 ASN A O 1
ATOM 1045 N N . MET A 1 134 ? 0.951 3.735 -15.355 1.00 83.38 134 MET A N 1
ATOM 1046 C CA . MET A 1 134 ? 0.721 3.793 -16.800 1.00 83.38 134 MET A CA 1
ATOM 1047 C C . MET A 1 134 ? 1.881 3.180 -17.586 1.00 83.38 134 MET A C 1
ATOM 1049 O O . MET A 1 134 ? 1.657 2.601 -18.644 1.00 83.38 134 MET A O 1
ATOM 1053 N N . ASP A 1 135 ? 3.095 3.264 -17.038 1.00 86.06 135 ASP A N 1
ATOM 1054 C CA . ASP A 1 135 ? 4.312 2.719 -17.635 1.00 86.06 135 ASP A CA 1
ATOM 1055 C C . ASP A 1 135 ? 4.951 1.701 -16.699 1.00 86.06 135 ASP A C 1
ATOM 1057 O O . ASP A 1 135 ? 5.045 1.938 -15.491 1.00 86.06 135 ASP A O 1
ATOM 1061 N N . TYR A 1 136 ? 5.442 0.605 -17.276 1.00 88.31 136 TYR A N 1
ATOM 1062 C CA . TYR A 1 136 ? 6.116 -0.474 -16.563 1.00 88.31 136 TYR A CA 1
ATOM 1063 C C . TYR A 1 136 ? 7.434 -0.826 -17.248 1.00 88.31 136 TYR A C 1
ATOM 1065 O O . TYR A 1 136 ? 7.509 -0.876 -18.474 1.00 88.31 136 TYR A O 1
ATOM 1073 N N . ARG A 1 137 ? 8.461 -1.123 -16.452 1.00 89.88 137 ARG A N 1
ATOM 1074 C CA . ARG A 1 137 ? 9.737 -1.680 -16.916 1.00 89.88 137 ARG A CA 1
ATOM 1075 C C . ARG A 1 137 ? 10.093 -2.911 -16.106 1.00 89.88 137 ARG A C 1
ATOM 1077 O O . ARG A 1 137 ? 10.032 -2.878 -14.876 1.00 89.88 137 ARG A O 1
ATOM 1084 N N . LEU A 1 138 ? 10.484 -3.975 -16.797 1.00 92.81 138 LEU A N 1
ATOM 1085 C CA . LEU A 1 138 ? 11.047 -5.174 -16.189 1.00 92.81 138 LEU A CA 1
ATOM 1086 C C . LEU A 1 138 ? 12.570 -5.088 -16.272 1.00 92.81 138 LEU A C 1
ATOM 1088 O O . LEU A 1 138 ? 13.107 -4.788 -17.330 1.00 92.81 138 LEU A O 1
ATOM 1092 N N . LEU A 1 139 ? 13.257 -5.316 -15.154 1.00 92.62 139 LEU A N 1
ATOM 1093 C CA . LEU A 1 139 ? 14.703 -5.129 -15.037 1.00 92.62 139 LEU A CA 1
ATOM 1094 C C . LEU A 1 139 ? 15.400 -6.426 -14.590 1.00 92.62 139 LEU A C 1
ATOM 1096 O O . LEU A 1 139 ? 14.904 -7.071 -13.657 1.00 92.62 139 LEU A O 1
ATOM 1100 N N . PRO A 1 140 ? 16.579 -6.762 -15.153 1.00 93.19 140 PRO A N 1
ATOM 1101 C CA . PRO A 1 140 ? 17.230 -6.077 -16.282 1.00 93.19 140 PRO A CA 1
ATOM 1102 C C . PRO A 1 140 ? 16.463 -6.314 -17.595 1.00 93.19 140 PRO A C 1
ATOM 1104 O O . PRO A 1 140 ? 15.932 -7.405 -17.790 1.00 93.19 140 PRO A O 1
ATOM 1107 N N . GLU A 1 141 ? 16.366 -5.306 -18.465 1.00 91.88 141 GLU A N 1
ATOM 1108 C CA . GLU A 1 141 ? 15.464 -5.325 -19.635 1.00 91.88 141 GLU A CA 1
ATOM 1109 C C . GLU A 1 141 ? 15.751 -6.502 -20.578 1.00 91.88 141 GLU A C 1
ATOM 1111 O O . GLU A 1 141 ? 14.829 -7.132 -21.096 1.00 91.88 141 GLU A O 1
ATOM 1116 N N . GLU A 1 142 ? 17.020 -6.883 -20.718 1.00 93.00 142 GLU A N 1
ATOM 1117 C CA . GLU A 1 142 ? 17.471 -7.971 -21.585 1.00 93.00 142 GLU A CA 1
ATOM 1118 C C . GLU A 1 142 ? 16.931 -9.335 -21.137 1.00 93.00 142 GLU A C 1
ATOM 1120 O O . GLU A 1 142 ? 16.611 -10.182 -21.969 1.00 93.00 142 GLU A O 1
ATOM 1125 N N . ALA A 1 143 ? 16.783 -9.550 -19.825 1.00 92.75 143 ALA A N 1
ATOM 1126 C CA . ALA A 1 143 ? 16.249 -10.799 -19.278 1.00 92.75 143 ALA A CA 1
ATOM 1127 C C . ALA A 1 143 ? 14.731 -10.939 -19.479 1.00 92.75 143 ALA A C 1
ATOM 1129 O O . ALA A 1 143 ? 14.191 -12.035 -19.323 1.00 92.75 143 ALA A O 1
ATOM 1130 N N . PHE A 1 144 ? 14.050 -9.841 -19.813 1.00 92.50 144 PHE A N 1
ATOM 1131 C CA . PHE A 1 144 ? 12.606 -9.786 -20.034 1.00 92.50 144 PHE A CA 1
ATOM 1132 C C . PHE A 1 144 ? 12.248 -9.334 -21.458 1.00 92.50 144 PHE A C 1
ATOM 1134 O O . PHE A 1 144 ? 11.095 -8.991 -21.728 1.00 92.50 144 PHE A O 1
ATOM 1141 N N . ALA A 1 145 ? 13.211 -9.358 -22.383 1.00 91.56 145 ALA A N 1
ATOM 1142 C CA . ALA A 1 145 ? 12.977 -9.031 -23.781 1.00 91.56 145 ALA A CA 1
ATOM 1143 C C . ALA A 1 145 ? 11.912 -9.967 -24.380 1.00 91.56 145 ALA A C 1
ATOM 1145 O O . ALA A 1 145 ? 12.021 -11.191 -24.304 1.00 91.56 145 ALA A O 1
ATOM 1146 N N . GLY A 1 146 ? 10.863 -9.384 -24.965 1.00 86.25 146 GLY A N 1
ATOM 1147 C CA . GLY A 1 146 ? 9.756 -10.134 -25.568 1.00 86.25 146 GLY A CA 1
ATOM 1148 C C . GLY A 1 146 ? 8.744 -10.718 -24.575 1.00 86.25 146 GLY A C 1
ATOM 1149 O O . GLY A 1 146 ? 7.868 -11.478 -24.988 1.00 86.25 146 GLY A O 1
ATOM 1150 N N . VAL A 1 147 ? 8.827 -10.380 -23.283 1.00 88.12 147 VAL A N 1
ATOM 1151 C CA . VAL A 1 147 ? 7.776 -10.730 -22.318 1.00 88.12 147 VAL A CA 1
ATOM 1152 C C . VAL A 1 147 ? 6.552 -9.853 -22.564 1.00 88.12 147 VAL A C 1
ATOM 1154 O O . VAL A 1 147 ? 6.554 -8.658 -22.282 1.00 88.12 147 VAL A O 1
ATOM 1157 N N . GLU A 1 148 ? 5.481 -10.473 -23.048 1.00 83.38 148 GLU A N 1
ATOM 1158 C CA . GLU A 1 148 ? 4.173 -9.838 -23.191 1.00 83.38 148 GLU A CA 1
ATOM 1159 C C . GLU A 1 148 ? 3.305 -10.075 -21.942 1.00 83.38 148 GLU A C 1
ATOM 1161 O O . GLU A 1 148 ? 3.391 -11.141 -21.317 1.00 83.38 148 GLU A O 1
ATOM 1166 N N . PRO A 1 149 ? 2.421 -9.129 -21.569 1.00 80.88 149 PRO A N 1
ATOM 1167 C CA . PRO A 1 149 ? 1.427 -9.367 -20.531 1.00 80.88 149 PRO A CA 1
ATOM 1168 C C . PRO A 1 149 ? 0.563 -10.593 -20.874 1.00 80.88 149 PRO A C 1
ATOM 1170 O O . PRO A 1 149 ? 0.011 -10.661 -21.974 1.00 80.88 149 PRO A O 1
ATOM 1173 N N . PRO A 1 150 ? 0.375 -11.543 -19.939 1.00 79.81 150 PRO A N 1
ATOM 1174 C CA . PRO A 1 150 ? -0.333 -12.795 -20.222 1.00 79.81 150 PRO A CA 1
ATOM 1175 C C . PRO A 1 150 ? -1.836 -12.596 -20.459 1.00 79.81 150 PRO A C 1
ATOM 1177 O O . PRO A 1 150 ? -2.508 -13.489 -20.965 1.00 79.81 150 PRO A O 1
ATOM 1180 N N . VAL A 1 151 ? -2.378 -11.440 -20.064 1.00 82.81 151 VAL A N 1
ATOM 1181 C CA . VAL A 1 151 ? -3.801 -11.108 -20.155 1.00 82.81 151 VAL A CA 1
ATOM 1182 C C . VAL A 1 151 ? -3.947 -9.670 -20.640 1.00 82.81 151 VAL A C 1
ATOM 1184 O O . VAL A 1 151 ? -3.293 -8.764 -20.124 1.00 82.81 151 VAL A O 1
ATOM 1187 N N . ARG A 1 152 ? -4.850 -9.454 -21.602 1.00 81.75 152 ARG A N 1
ATOM 1188 C CA . ARG A 1 152 ? -5.309 -8.122 -22.016 1.00 81.75 152 ARG A CA 1
ATOM 1189 C C . ARG A 1 152 ? -6.732 -7.915 -21.515 1.00 81.75 152 ARG A C 1
ATOM 1191 O O . ARG A 1 152 ? -7.611 -8.723 -21.800 1.00 81.75 152 ARG A O 1
ATOM 1198 N N . LEU A 1 153 ? -6.948 -6.841 -20.762 1.00 82.62 153 LEU A N 1
ATOM 1199 C CA . LEU A 1 153 ? -8.283 -6.438 -20.328 1.00 82.62 153 LEU A CA 1
ATOM 1200 C C . LEU A 1 153 ? -8.975 -5.627 -21.437 1.00 82.62 153 LEU A C 1
ATOM 1202 O O . LEU A 1 153 ? -8.286 -4.958 -22.217 1.00 82.62 153 LEU A O 1
ATOM 1206 N N . PRO A 1 154 ? -10.319 -5.649 -21.517 1.00 84.31 154 PRO A N 1
ATOM 1207 C CA . PRO A 1 154 ? -11.056 -4.716 -22.358 1.00 84.31 154 PRO A CA 1
ATOM 1208 C C . PRO A 1 154 ? -10.679 -3.271 -22.025 1.00 84.31 154 PRO A C 1
ATOM 1210 O O . PRO A 1 154 ? -10.445 -2.926 -20.866 1.00 84.31 154 PRO A O 1
ATOM 1213 N N . ARG A 1 155 ? -10.636 -2.406 -23.042 1.00 86.19 155 ARG A N 1
ATOM 1214 C CA . ARG A 1 155 ? -10.461 -0.971 -22.803 1.00 86.19 155 ARG A CA 1
ATOM 1215 C C . ARG A 1 155 ? -11.650 -0.431 -22.010 1.00 86.19 155 ARG A C 1
ATOM 1217 O O . ARG A 1 155 ? -12.792 -0.763 -22.328 1.00 86.19 155 ARG A O 1
ATOM 1224 N N . SER A 1 156 ? -11.369 0.436 -21.035 1.00 85.56 156 SER A N 1
ATOM 1225 C CA . SER A 1 156 ? -12.415 1.185 -20.336 1.00 85.56 156 SER A CA 1
ATOM 1226 C C . SER A 1 156 ? -13.273 1.941 -21.339 1.00 85.56 156 SER A C 1
ATOM 1228 O O . SER A 1 156 ? -12.750 2.563 -22.267 1.00 85.56 156 SER A O 1
ATOM 1230 N N . ARG A 1 157 ? -14.588 1.924 -21.121 1.00 87.44 157 ARG A N 1
ATOM 1231 C CA . ARG A 1 157 ? -15.542 2.765 -21.858 1.00 87.44 157 ARG A CA 1
ATOM 1232 C C . ARG A 1 157 ? -15.780 4.116 -21.164 1.00 87.44 157 ARG A C 1
ATOM 1234 O O . ARG A 1 157 ? -16.640 4.864 -21.616 1.00 87.44 157 ARG A O 1
ATOM 1241 N N . GLY A 1 158 ? -15.028 4.412 -20.098 1.00 91.25 158 GLY A N 1
ATOM 1242 C CA . GLY A 1 158 ? -15.225 5.550 -19.197 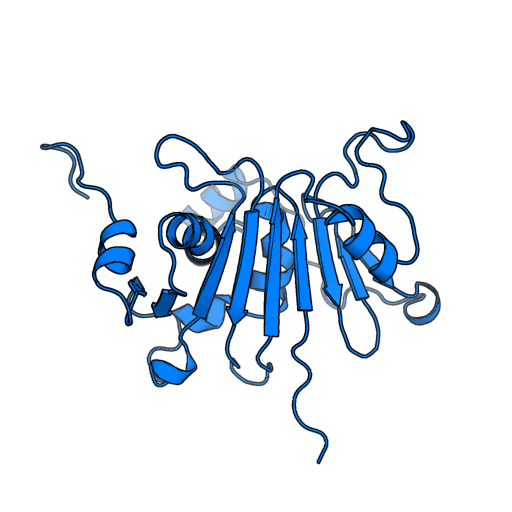1.00 91.25 158 GLY A CA 1
ATOM 1243 C C . GLY A 1 158 ? -15.925 5.137 -17.898 1.00 91.25 158 GLY A C 1
ATOM 1244 O O . GLY A 1 158 ? -16.757 4.226 -17.901 1.00 91.25 158 GLY A O 1
ATOM 1245 N N . HIS A 1 159 ? -15.592 5.806 -16.788 1.00 90.88 159 HIS A N 1
ATOM 1246 C CA . HIS A 1 159 ? -16.114 5.477 -15.455 1.00 90.88 159 HIS A CA 1
ATOM 1247 C C . HIS A 1 159 ? -17.643 5.584 -15.384 1.00 90.88 159 HIS A C 1
ATOM 1249 O O . HIS A 1 159 ? -18.298 4.742 -14.773 1.00 90.88 159 HIS A O 1
ATOM 1255 N N . GLU A 1 160 ? -18.219 6.579 -16.052 1.00 93.38 160 GLU A N 1
ATOM 1256 C CA . GLU A 1 160 ? -19.656 6.835 -16.096 1.00 93.38 160 GLU A CA 1
ATOM 1257 C C . GLU A 1 160 ? -20.393 5.719 -16.837 1.00 93.38 160 GLU A C 1
ATOM 1259 O O . GLU A 1 160 ? -21.424 5.236 -16.373 1.00 93.38 160 GLU A O 1
ATOM 1264 N N . GLN A 1 161 ? -19.852 5.275 -17.975 1.00 94.38 161 GLN A N 1
ATOM 1265 C CA . GLN A 1 161 ? -20.466 4.213 -18.766 1.00 94.38 161 GLN A CA 1
ATOM 1266 C C . GLN A 1 161 ? -20.366 2.861 -18.053 1.00 94.38 161 GLN A C 1
ATOM 1268 O O . GLN A 1 161 ? -21.344 2.117 -18.032 1.00 94.38 161 GLN A O 1
ATOM 1273 N N . GLU A 1 162 ? -19.220 2.562 -17.436 1.00 93.12 162 GLU A N 1
ATOM 1274 C CA . GLU A 1 162 ? -19.048 1.367 -16.601 1.00 93.12 162 GLU A CA 1
ATOM 1275 C C . GLU A 1 162 ? -20.030 1.359 -15.426 1.00 93.12 162 GLU A C 1
ATOM 1277 O O . GLU A 1 162 ? -20.665 0.340 -15.160 1.00 93.12 162 GLU A O 1
ATOM 1282 N N . TRP A 1 163 ? -20.214 2.503 -14.762 1.00 91.50 163 TRP A N 1
ATOM 1283 C CA . TRP A 1 163 ? -21.188 2.643 -13.683 1.00 91.50 163 TRP A CA 1
ATOM 1284 C C . TRP A 1 163 ? -22.630 2.439 -14.174 1.00 91.50 163 TRP A C 1
ATOM 1286 O O . TRP A 1 163 ? -23.379 1.665 -13.576 1.00 91.50 163 TRP A O 1
ATOM 1296 N N . LEU A 1 164 ? -23.014 3.056 -15.298 1.00 94.69 164 LEU A N 1
ATOM 1297 C CA . LEU A 1 164 ? -24.338 2.868 -15.903 1.00 94.69 164 LEU A CA 1
ATOM 1298 C C . LEU A 1 164 ? -24.599 1.414 -16.316 1.00 94.69 164 LEU A C 1
ATOM 1300 O O . LEU A 1 164 ? -25.735 0.945 -16.229 1.00 94.69 164 LEU A O 1
ATOM 1304 N N . ASP A 1 165 ? -23.583 0.707 -16.809 1.00 93.50 165 ASP A N 1
ATOM 1305 C CA . ASP A 1 165 ? -23.697 -0.706 -17.169 1.00 93.50 165 ASP A CA 1
ATOM 1306 C C . ASP A 1 165 ? -23.836 -1.590 -15.923 1.00 93.50 165 ASP A C 1
ATOM 1308 O O . ASP A 1 165 ? -24.735 -2.434 -15.885 1.00 93.50 165 ASP A O 1
ATOM 1312 N N . ALA A 1 166 ? -23.064 -1.323 -14.870 1.00 92.69 166 ALA A N 1
ATOM 1313 C CA . ALA A 1 166 ? -23.161 -2.030 -13.596 1.00 92.69 166 ALA A CA 1
ATOM 1314 C C . ALA A 1 166 ? -24.539 -1.866 -12.929 1.00 92.69 166 ALA A C 1
ATOM 1316 O O . ALA A 1 166 ? -25.139 -2.852 -12.505 1.00 92.69 166 ALA A O 1
ATOM 1317 N N . VAL A 1 167 ? -25.099 -0.647 -12.918 1.00 93.94 167 VAL A N 1
ATOM 1318 C CA . VAL A 1 167 ? -26.463 -0.373 -12.411 1.00 93.94 167 VAL A CA 1
ATOM 1319 C C . VAL A 1 167 ? -27.525 -1.172 -13.177 1.00 93.94 167 VAL A C 1
ATOM 1321 O O . VAL A 1 167 ? -28.546 -1.560 -12.615 1.00 93.94 167 VAL A O 1
ATOM 1324 N N . ARG A 1 168 ? -27.280 -1.468 -14.458 1.00 96.19 168 ARG A N 1
ATOM 1325 C CA . ARG A 1 168 ? -28.151 -2.302 -15.302 1.00 96.19 168 ARG A CA 1
ATOM 1326 C C . ARG A 1 168 ? -27.858 -3.805 -15.183 1.00 96.19 168 ARG A C 1
ATOM 1328 O O . ARG A 1 168 ? -28.387 -4.577 -15.980 1.00 96.19 168 ARG A O 1
ATOM 1335 N N . GLY A 1 169 ? -27.009 -4.223 -14.243 1.00 94.31 169 GLY A N 1
ATOM 1336 C CA . GLY A 1 169 ? -26.617 -5.620 -14.035 1.00 94.31 169 GLY A CA 1
ATOM 1337 C C . GLY A 1 169 ? -25.630 -6.160 -15.075 1.00 94.31 169 GLY A C 1
ATOM 1338 O O . GLY A 1 169 ? -25.513 -7.373 -15.241 1.00 94.31 169 GLY A O 1
ATOM 1339 N N . ARG A 1 170 ? -24.934 -5.286 -15.812 1.00 91.88 170 ARG A N 1
ATOM 1340 C CA . ARG A 1 170 ? -23.998 -5.668 -16.879 1.00 91.88 170 ARG A CA 1
ATOM 1341 C C . ARG A 1 170 ? -22.551 -5.519 -16.423 1.00 91.88 170 ARG A C 1
ATOM 1343 O O . ARG A 1 170 ? -21.894 -4.529 -16.733 1.00 91.88 170 ARG A O 1
ATOM 1350 N N . GLY A 1 171 ? -22.053 -6.553 -15.751 1.00 87.88 171 GLY A N 1
ATOM 1351 C CA . GLY A 1 171 ? -20.666 -6.626 -15.291 1.00 87.88 171 GLY A CA 1
ATOM 1352 C C . GLY A 1 171 ? -20.382 -5.760 -14.062 1.00 87.88 171 GLY A C 1
ATOM 1353 O O . GLY A 1 171 ? -21.294 -5.249 -13.416 1.00 87.88 171 GLY A O 1
ATOM 1354 N N . GLU A 1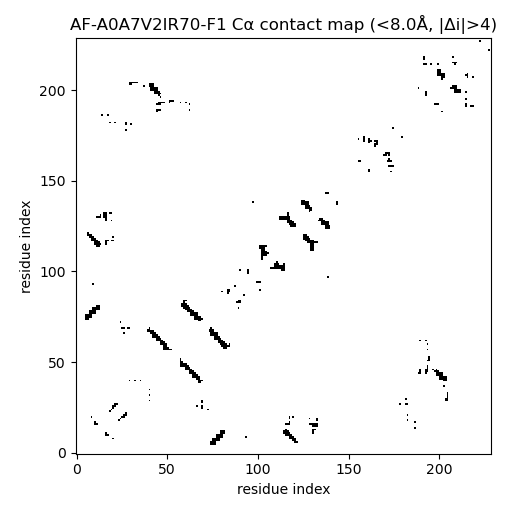 172 ? -19.098 -5.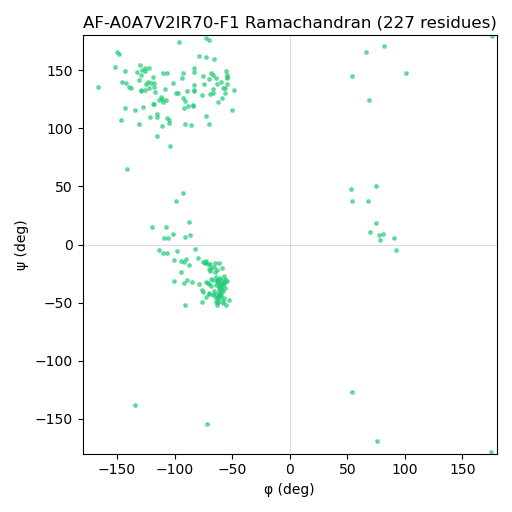622 -13.741 1.00 88.38 172 GLU A N 1
ATOM 1355 C CA . GLU A 1 172 ? -18.589 -4.847 -12.608 1.00 88.38 172 GLU A CA 1
ATOM 1356 C C . GLU A 1 172 ? -17.696 -3.706 -13.131 1.00 88.38 172 GLU A C 1
ATOM 1358 O O . GLU A 1 172 ? -16.924 -3.931 -14.072 1.00 88.38 172 GLU A O 1
ATOM 1363 N N . PRO A 1 173 ? -17.779 -2.484 -12.569 1.00 89.25 173 PRO A N 1
ATOM 1364 C CA . PRO A 1 173 ? -16.923 -1.386 -13.000 1.00 89.25 173 PRO A CA 1
ATOM 1365 C C . PRO A 1 173 ? -15.466 -1.659 -12.610 1.00 89.25 173 PRO A C 1
ATOM 1367 O O . PRO A 1 173 ? -15.191 -2.221 -11.549 1.00 89.25 173 PRO A O 1
ATOM 1370 N N . MET A 1 174 ? -14.501 -1.197 -13.412 1.00 85.25 174 MET A N 1
ATOM 1371 C CA . MET A 1 174 ? -13.082 -1.430 -13.099 1.00 85.25 174 MET A CA 1
ATOM 1372 C C . MET A 1 174 ? -12.633 -0.724 -11.810 1.00 85.25 174 MET A C 1
ATOM 1374 O O . MET A 1 174 ? -11.685 -1.167 -11.159 1.00 85.25 174 MET A O 1
ATOM 1378 N N . SER A 1 175 ? -13.340 0.343 -11.427 1.00 83.75 175 SER A N 1
ATOM 1379 C CA . SER A 1 175 ? -13.139 1.121 -10.198 1.00 83.75 175 SER A CA 1
ATOM 1380 C C . SER A 1 175 ? -14.122 0.738 -9.078 1.00 83.75 175 SER A C 1
ATOM 1382 O O . SER A 1 175 ? -14.606 1.611 -8.358 1.00 83.75 175 SER A O 1
ATOM 1384 N N . ALA A 1 176 ? -14.462 -0.545 -8.932 1.00 87.38 176 ALA A N 1
ATOM 1385 C CA . ALA A 1 176 ? -15.410 -1.010 -7.919 1.00 87.38 176 ALA A CA 1
ATOM 1386 C C . ALA A 1 176 ? -14.976 -0.698 -6.472 1.00 87.38 176 ALA A C 1
ATOM 1388 O O . ALA A 1 176 ? -13.812 -0.870 -6.094 1.00 87.38 176 ALA A O 1
ATOM 1389 N N . PHE A 1 177 ? -15.944 -0.301 -5.634 1.00 85.44 177 PHE A N 1
ATOM 1390 C CA . PHE A 1 177 ? -15.722 0.030 -4.219 1.00 85.44 177 PHE A CA 1
ATOM 1391 C C . PHE A 1 177 ? -15.202 -1.145 -3.387 1.00 85.44 177 PHE A C 1
ATOM 1393 O O . PHE A 1 177 ? -14.427 -0.931 -2.459 1.00 85.44 177 PHE A O 1
ATOM 1400 N N . GLY A 1 178 ? -15.568 -2.381 -3.747 1.00 86.50 178 GLY A N 1
ATOM 1401 C CA . GLY A 1 178 ? -15.080 -3.583 -3.064 1.00 86.50 178 GLY A CA 1
ATOM 1402 C C . GLY A 1 178 ? -13.557 -3.732 -3.128 1.00 86.50 178 GLY A C 1
ATOM 1403 O O . GLY A 1 178 ? -12.953 -4.257 -2.198 1.00 86.50 178 GLY A O 1
ATOM 1404 N N . TYR A 1 179 ? -12.929 -3.213 -4.186 1.00 88.88 179 TYR A N 1
ATOM 1405 C CA . TYR A 1 179 ? -11.475 -3.152 -4.309 1.00 88.88 179 TYR A CA 1
ATOM 1406 C C . TYR A 1 179 ? -10.905 -1.843 -3.748 1.00 88.88 179 TYR A C 1
ATOM 1408 O O . TYR A 1 179 ? -9.986 -1.860 -2.927 1.00 88.88 179 TYR A O 1
ATOM 1416 N N . SER A 1 180 ? -11.441 -0.698 -4.186 1.00 88.56 180 SER A N 1
ATOM 1417 C CA . SER A 1 180 ? -10.866 0.610 -3.848 1.00 88.56 180 SER A CA 1
ATOM 1418 C C . SER A 1 180 ? -10.981 0.948 -2.361 1.00 88.56 180 SER A C 1
ATOM 1420 O O . SER A 1 180 ? -10.074 1.585 -1.830 1.00 88.56 180 SER A O 1
ATOM 1422 N N . GLY A 1 181 ? -12.020 0.462 -1.674 1.00 92.00 181 GLY A N 1
ATOM 1423 C CA . GLY A 1 181 ? -12.170 0.583 -0.224 1.00 92.00 181 GLY A CA 1
ATOM 1424 C C . GLY A 1 181 ? -11.049 -0.122 0.538 1.00 92.00 181 GLY A C 1
ATOM 1425 O O . GLY A 1 181 ? -10.391 0.508 1.360 1.00 92.00 181 GLY A O 1
ATOM 1426 N N . LYS A 1 182 ? -10.753 -1.384 0.191 1.00 95.19 182 LYS A N 1
ATOM 1427 C CA . LYS A 1 182 ? -9.672 -2.174 0.810 1.00 95.19 182 LYS A CA 1
ATOM 1428 C C . LYS A 1 182 ? -8.298 -1.537 0.579 1.00 95.19 182 LYS A C 1
ATOM 1430 O O . LYS A 1 182 ? -7.482 -1.453 1.494 1.00 95.19 182 LYS A O 1
ATOM 1435 N N . LEU A 1 183 ? -8.044 -1.043 -0.639 1.00 94.62 183 LEU A N 1
ATOM 1436 C CA . LEU A 1 183 ? -6.805 -0.322 -0.948 1.00 94.62 183 LEU A CA 1
ATOM 1437 C C . LEU A 1 183 ? -6.702 0.981 -0.143 1.00 94.62 183 LEU A C 1
ATOM 1439 O O . LEU A 1 183 ? -5.646 1.264 0.418 1.00 94.62 183 LEU A O 1
ATOM 1443 N N . ALA A 1 184 ? -7.776 1.772 -0.088 1.00 93.12 184 ALA A N 1
ATOM 1444 C CA . ALA A 1 184 ? -7.795 3.019 0.670 1.00 93.12 184 ALA A CA 1
ATOM 1445 C C . ALA A 1 184 ? -7.535 2.761 2.156 1.00 93.12 184 ALA A C 1
ATOM 1447 O O . ALA A 1 184 ? -6.686 3.421 2.747 1.00 93.12 184 ALA A O 1
ATOM 1448 N N . GLU A 1 185 ? -8.200 1.763 2.732 1.00 94.94 185 GLU A N 1
ATOM 1449 C CA . GLU A 1 185 ? -7.996 1.350 4.115 1.00 94.94 185 GLU A CA 1
ATOM 1450 C C . GLU A 1 185 ? -6.538 0.959 4.377 1.00 94.94 185 GLU A C 1
ATOM 1452 O O . GLU A 1 185 ? -5.909 1.531 5.264 1.00 94.94 185 GLU A O 1
ATOM 1457 N N . PHE A 1 186 ? -5.953 0.096 3.538 1.00 96.62 186 PHE A N 1
ATOM 1458 C CA . PHE A 1 186 ? -4.547 -0.303 3.643 1.00 96.62 186 PHE A CA 1
ATOM 1459 C C . PHE A 1 186 ? -3.575 0.884 3.596 1.00 96.62 186 PHE A C 1
ATOM 1461 O O . PHE A 1 186 ? -2.660 0.957 4.412 1.00 96.62 186 PHE A O 1
ATOM 1468 N N . VAL A 1 187 ? -3.765 1.820 2.660 1.00 94.19 187 VAL A N 1
ATOM 1469 C CA . VAL A 1 187 ? -2.906 3.011 2.523 1.00 94.19 187 VAL A CA 1
ATOM 1470 C C . VAL A 1 187 ? -3.050 3.932 3.740 1.00 94.19 187 VAL A C 1
ATOM 1472 O O . VAL A 1 187 ? -2.058 4.472 4.230 1.00 94.19 187 VAL A O 1
ATOM 1475 N N . LEU A 1 188 ? -4.270 4.101 4.258 1.00 94.25 188 LEU A N 1
ATOM 1476 C CA . LEU A 1 188 ? -4.557 4.986 5.389 1.00 94.25 188 LEU A CA 1
ATOM 1477 C C . LEU A 1 188 ? -3.997 4.473 6.722 1.00 94.25 188 LEU A C 1
ATOM 1479 O O . LEU A 1 188 ? -3.745 5.291 7.609 1.00 94.25 188 LEU A O 1
ATOM 1483 N N . LEU A 1 189 ? -3.704 3.173 6.854 1.00 96.62 189 LEU A N 1
ATOM 1484 C CA . LEU A 1 189 ? -2.958 2.648 8.009 1.00 96.62 189 LEU A CA 1
ATOM 1485 C C . LEU A 1 189 ? -1.608 3.346 8.183 1.00 96.62 189 LEU A C 1
ATOM 1487 O O . LEU A 1 189 ? -1.147 3.524 9.310 1.00 96.62 189 LEU A O 1
ATOM 1491 N N . GLY A 1 190 ? -0.985 3.780 7.083 1.00 94.88 190 GLY A N 1
ATOM 1492 C CA . GLY A 1 190 ? 0.244 4.554 7.144 1.00 94.88 190 GLY A CA 1
ATOM 1493 C C . GLY A 1 190 ? 0.076 5.864 7.902 1.00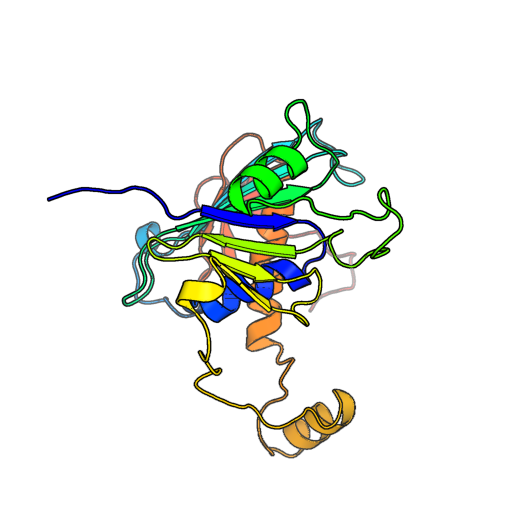 94.88 190 GLY A C 1
ATOM 1494 O O . GLY A 1 190 ? 0.901 6.169 8.758 1.00 94.88 190 GLY A O 1
ATOM 1495 N N . ASN A 1 191 ? -1.023 6.583 7.662 1.00 93.00 191 ASN A N 1
ATOM 1496 C CA . ASN A 1 191 ? -1.318 7.834 8.359 1.00 93.00 191 ASN A CA 1
ATOM 1497 C C . ASN A 1 191 ? -1.491 7.594 9.859 1.00 93.00 191 ASN A C 1
ATOM 1499 O O . ASN A 1 191 ? -0.910 8.319 10.661 1.00 93.00 191 ASN A O 1
ATOM 1503 N N . VAL A 1 192 ? -2.224 6.547 10.245 1.00 94.62 192 VAL A N 1
ATOM 1504 C CA . VAL A 1 192 ? -2.395 6.178 11.660 1.00 94.62 192 VAL A CA 1
ATOM 1505 C C . VAL A 1 192 ? -1.047 5.855 12.298 1.00 94.62 192 VAL A C 1
ATOM 1507 O O . VAL A 1 192 ? -0.741 6.358 13.375 1.00 94.62 192 VAL A O 1
ATOM 1510 N N . ALA A 1 193 ? -0.197 5.099 11.600 1.00 95.50 193 ALA A N 1
ATOM 1511 C CA . ALA A 1 193 ? 1.140 4.766 12.077 1.00 95.50 193 ALA A CA 1
ATOM 1512 C C . ALA A 1 193 ? 2.053 5.995 12.257 1.00 95.50 193 ALA A C 1
ATOM 1514 O O . ALA A 1 193 ? 3.007 5.910 13.021 1.00 95.50 193 ALA A O 1
ATOM 1515 N N . THR A 1 194 ? 1.788 7.133 11.597 1.00 93.81 194 THR A N 1
ATOM 1516 C CA . THR A 1 194 ? 2.546 8.385 11.828 1.00 93.81 194 THR A CA 1
ATOM 1517 C C . THR A 1 194 ? 2.186 9.105 13.130 1.00 93.81 194 THR A C 1
ATOM 1519 O O . THR A 1 194 ? 2.918 10.002 13.551 1.00 93.81 194 THR A O 1
ATOM 1522 N N . LEU A 1 195 ? 1.064 8.736 13.755 1.00 92.69 195 LEU A N 1
ATOM 1523 C CA . LEU A 1 195 ? 0.523 9.383 14.952 1.00 92.69 195 LEU A CA 1
ATOM 1524 C C . LEU A 1 195 ? 0.878 8.646 16.252 1.00 92.69 195 LEU A C 1
ATOM 1526 O O . LEU A 1 195 ? 0.564 9.145 17.330 1.00 92.69 195 LEU A O 1
ATOM 1530 N N . VAL A 1 196 ? 1.519 7.478 16.158 1.00 93.31 196 VAL A N 1
ATOM 1531 C CA . VAL A 1 196 ? 1.902 6.628 17.295 1.00 93.31 196 VAL A CA 1
ATOM 1532 C C . VAL A 1 196 ? 3.374 6.220 17.194 1.00 93.31 196 VAL A C 1
ATOM 1534 O O . VAL A 1 196 ? 3.948 6.202 16.106 1.00 93.31 196 VAL A O 1
ATOM 1537 N N . GLU A 1 197 ? 4.007 5.913 18.328 1.00 90.88 197 GLU A N 1
ATOM 1538 C CA . GLU A 1 197 ? 5.426 5.522 18.361 1.00 90.88 197 GLU A CA 1
ATOM 1539 C C . GLU A 1 197 ? 5.620 4.021 18.093 1.00 90.88 197 GLU A C 1
ATOM 1541 O O . GLU A 1 197 ? 6.631 3.590 17.520 1.00 90.88 197 GLU A O 1
ATOM 1546 N N . GLU A 1 198 ? 4.651 3.206 18.511 1.00 93.44 198 GLU A N 1
ATOM 1547 C CA . GLU A 1 198 ? 4.662 1.763 18.337 1.00 93.44 198 GLU A CA 1
ATOM 1548 C C . GLU A 1 198 ? 4.259 1.315 16.923 1.00 93.44 198 GLU A C 1
ATOM 1550 O O . GLU A 1 198 ? 3.646 2.034 16.138 1.00 93.44 198 GLU A O 1
ATOM 1555 N N . ALA A 1 199 ? 4.598 0.068 16.587 1.00 97.56 199 ALA A N 1
ATOM 1556 C CA . ALA A 1 199 ? 4.029 -0.567 15.405 1.00 97.56 199 ALA A CA 1
ATOM 1557 C C . ALA A 1 199 ? 2.574 -0.974 15.684 1.00 97.56 199 ALA A C 1
ATOM 1559 O O . ALA A 1 199 ? 2.294 -1.554 16.734 1.00 97.56 199 ALA A O 1
ATOM 1560 N N . ILE A 1 200 ? 1.682 -0.751 14.722 1.00 98.44 200 ILE A N 1
ATOM 1561 C CA . ILE A 1 200 ? 0.280 -1.176 14.789 1.00 98.44 200 ILE A CA 1
ATOM 1562 C C . ILE A 1 200 ? 0.102 -2.539 14.116 1.00 98.44 200 ILE A C 1
ATOM 1564 O O . ILE A 1 200 ? 0.744 -2.824 13.104 1.00 98.44 200 ILE A O 1
ATOM 1568 N N . GLU A 1 201 ? -0.771 -3.377 14.666 1.00 98.69 201 GLU A N 1
ATOM 1569 C CA . GLU A 1 201 ? -1.167 -4.670 14.104 1.00 98.69 201 GLU A CA 1
ATOM 1570 C C . GLU A 1 201 ? -2.619 -4.596 13.631 1.00 98.69 201 GLU A C 1
ATOM 1572 O O . GLU A 1 201 ? -3.569 -4.595 14.409 1.00 98.69 201 GLU A O 1
ATOM 1577 N N . TYR A 1 202 ? -2.720 -4.448 12.317 1.00 98.69 202 TYR A N 1
ATOM 1578 C CA . TYR A 1 202 ? -3.884 -4.362 11.455 1.00 98.69 202 TYR A CA 1
ATOM 1579 C C . TYR A 1 202 ? -4.711 -5.643 11.262 1.00 98.69 202 TYR A C 1
ATOM 1581 O O . TYR A 1 202 ? -4.219 -6.428 10.461 1.00 98.69 202 TYR A O 1
ATOM 1589 N N . ASP A 1 203 ? -5.895 -5.893 11.843 1.00 98.56 203 ASP A N 1
ATOM 1590 C CA . ASP A 1 203 ? -6.763 -7.007 11.381 1.00 98.56 203 ASP A CA 1
ATOM 1591 C C . ASP A 1 203 ? -7.759 -6.543 10.291 1.00 98.56 203 ASP A C 1
ATOM 1593 O O . ASP A 1 203 ? -8.778 -5.928 10.620 1.00 98.56 203 ASP A O 1
ATOM 1597 N N . PRO A 1 204 ? -7.519 -6.871 9.005 1.00 97.81 204 PRO A N 1
ATOM 1598 C CA . PRO A 1 204 ? -8.353 -6.419 7.888 1.00 97.81 204 PRO A CA 1
ATOM 1599 C C . PRO A 1 204 ? -9.760 -7.017 7.861 1.00 97.81 204 PRO A C 1
ATOM 1601 O O . PRO A 1 204 ? -10.649 -6.446 7.238 1.00 97.81 204 PRO A O 1
ATOM 1604 N N . VAL A 1 205 ? -9.993 -8.150 8.530 1.00 98.00 205 VAL A N 1
ATOM 1605 C CA . VAL A 1 205 ? -11.333 -8.760 8.579 1.00 98.00 205 VAL A CA 1
ATOM 1606 C C . VAL A 1 205 ? -12.237 -8.007 9.549 1.00 98.00 205 VAL A C 1
ATOM 1608 O O . VAL A 1 205 ? -13.424 -7.833 9.286 1.00 98.00 205 VAL A O 1
ATOM 1611 N N . THR A 1 206 ? -11.693 -7.571 10.688 1.00 97.69 206 THR A N 1
ATOM 1612 C CA . THR A 1 206 ? -12.468 -6.864 11.719 1.00 97.69 206 THR A CA 1
ATOM 1613 C C . THR A 1 206 ? -12.387 -5.344 11.588 1.00 97.69 206 THR A C 1
ATOM 1615 O O . THR A 1 206 ? -13.194 -4.644 12.201 1.00 97.69 206 THR A O 1
ATOM 1618 N N . GLY A 1 207 ? -11.439 -4.825 10.800 1.00 97.12 207 GLY A N 1
ATOM 1619 C CA . GLY A 1 207 ? -11.215 -3.392 10.631 1.00 97.12 207 GLY A CA 1
ATOM 1620 C C . GLY A 1 207 ? -10.677 -2.732 11.900 1.00 97.12 207 GLY A C 1
ATOM 1621 O O . GLY A 1 207 ? -11.106 -1.630 12.244 1.00 97.12 207 GLY A O 1
ATOM 1622 N N . ARG A 1 208 ? -9.804 -3.429 12.642 1.00 97.94 208 ARG A N 1
ATOM 1623 C CA . ARG A 1 208 ? -9.314 -2.995 13.962 1.00 97.94 208 ARG A CA 1
ATOM 1624 C C . ARG A 1 208 ? -7.805 -3.098 14.108 1.00 97.94 208 ARG A C 1
ATOM 1626 O O . ARG A 1 208 ? -7.182 -4.014 13.577 1.00 97.94 208 ARG A O 1
ATOM 1633 N N . VAL A 1 209 ? -7.235 -2.199 14.908 1.00 98.50 209 VAL A N 1
ATOM 1634 C CA . VAL A 1 209 ? -5.889 -2.379 15.459 1.00 98.50 209 VAL A CA 1
ATOM 1635 C C . VAL A 1 209 ? -5.995 -3.246 16.712 1.00 98.50 209 VAL A C 1
ATOM 1637 O O . VAL A 1 209 ? -6.657 -2.884 17.683 1.00 98.50 209 VAL A O 1
ATOM 1640 N N . VAL A 1 210 ? -5.346 -4.410 16.702 1.00 98.06 210 VAL A N 1
ATOM 1641 C CA . VAL A 1 210 ? -5.533 -5.428 17.753 1.00 98.06 210 VAL A CA 1
ATOM 1642 C C . VAL A 1 210 ? -4.551 -5.308 18.918 1.00 98.06 210 VAL A C 1
ATOM 1644 O O . VAL A 1 210 ? -4.787 -5.887 19.975 1.00 98.06 210 VAL A O 1
ATOM 1647 N N . ASN A 1 211 ? -3.465 -4.549 18.754 1.00 98.12 211 ASN A N 1
ATOM 1648 C CA . ASN A 1 211 ? -2.377 -4.460 19.732 1.00 98.12 211 ASN A CA 1
ATOM 1649 C C . ASN A 1 211 ? -2.275 -3.107 20.465 1.00 98.12 211 ASN A C 1
ATOM 1651 O O . ASN A 1 211 ? -1.475 -2.991 21.390 1.00 98.12 211 ASN A O 1
ATOM 1655 N N . SER A 1 212 ? -3.046 -2.088 20.070 1.00 97.62 212 SER A N 1
ATOM 1656 C CA . SER A 1 212 ? -3.023 -0.754 20.690 1.00 97.62 212 SER A CA 1
ATOM 1657 C C . SER A 1 212 ? -4.424 -0.128 20.660 1.00 97.62 212 SER A C 1
ATOM 1659 O O . SER A 1 212 ? -4.877 0.293 19.594 1.00 97.62 212 SER A O 1
ATOM 1661 N N . PRO A 1 213 ? -5.128 -0.040 21.809 1.00 96.44 213 PRO A N 1
ATOM 1662 C CA . PRO A 1 213 ? -6.425 0.637 21.894 1.00 96.44 213 PRO A CA 1
ATOM 1663 C C . PRO A 1 213 ? -6.354 2.111 21.483 1.00 96.44 213 PRO A C 1
ATOM 1665 O O . PRO A 1 213 ? -7.295 2.634 20.891 1.00 96.44 213 PRO A O 1
ATOM 1668 N N . THR A 1 214 ? -5.225 2.770 21.763 1.00 95.00 214 THR A N 1
ATOM 1669 C CA . THR A 1 214 ? -4.964 4.152 21.349 1.00 95.00 214 THR A CA 1
ATOM 1670 C C . THR A 1 214 ? -4.945 4.269 19.829 1.00 95.00 214 THR A C 1
ATOM 1672 O O . THR A 1 214 ? -5.642 5.114 19.277 1.00 95.00 214 THR A O 1
ATOM 1675 N N . ALA A 1 215 ? -4.204 3.397 19.137 1.00 96.19 215 ALA A N 1
ATOM 1676 C CA . ALA A 1 215 ? -4.169 3.397 17.678 1.00 96.19 215 ALA A CA 1
ATOM 1677 C C . ALA A 1 215 ? -5.508 2.964 17.051 1.00 96.19 215 ALA A C 1
ATOM 1679 O O . ALA A 1 215 ? -5.906 3.518 16.029 1.00 96.19 215 ALA A O 1
ATOM 1680 N N . ASP A 1 216 ? -6.230 2.022 17.669 1.00 97.56 216 ASP A N 1
ATOM 1681 C CA . ASP A 1 216 ? -7.564 1.597 17.215 1.00 97.56 216 ASP A CA 1
ATOM 1682 C C . ASP A 1 216 ? -8.572 2.755 17.254 1.00 97.56 216 ASP A C 1
ATOM 1684 O O . ASP A 1 216 ? -9.361 2.932 16.327 1.00 97.56 216 ASP A O 1
ATOM 1688 N N . ALA A 1 217 ? -8.500 3.603 18.286 1.00 95.00 217 ALA A N 1
ATOM 1689 C CA . ALA A 1 217 ? -9.340 4.793 18.394 1.00 95.00 217 ALA A CA 1
ATOM 1690 C C . ALA A 1 217 ? -9.081 5.808 17.264 1.00 95.00 217 ALA A C 1
ATOM 1692 O O . ALA A 1 217 ? -10.015 6.476 16.828 1.00 95.00 217 ALA A O 1
ATOM 1693 N N . LEU A 1 218 ? -7.850 5.884 16.740 1.00 94.00 218 LEU A N 1
ATOM 1694 C CA . LEU A 1 218 ? -7.480 6.782 15.635 1.00 94.00 218 LEU A CA 1
ATOM 1695 C C . LEU A 1 218 ? -8.040 6.345 14.271 1.00 94.00 218 LEU A C 1
ATOM 1697 O O . LEU A 1 218 ? -8.048 7.149 13.338 1.00 94.00 218 LEU A O 1
ATOM 1701 N N . LEU A 1 219 ? -8.534 5.107 14.134 1.00 93.62 219 LEU A N 1
ATOM 1702 C CA . LEU A 1 219 ? -9.190 4.644 12.901 1.00 93.62 219 LEU A CA 1
ATOM 1703 C C . LEU A 1 219 ? -10.508 5.377 12.628 1.00 93.62 219 LEU A C 1
ATOM 1705 O O . LEU A 1 219 ? -11.023 5.349 11.507 1.00 93.62 219 LEU A O 1
ATOM 1709 N N . ARG A 1 220 ? -11.091 6.005 13.652 1.00 88.88 220 ARG A N 1
ATOM 1710 C CA . ARG A 1 220 ? -12.398 6.652 13.578 1.00 88.88 220 ARG A CA 1
ATOM 1711 C C . ARG A 1 220 ? -12.286 8.097 14.034 1.00 88.88 220 ARG A C 1
ATOM 1713 O O . ARG A 1 220 ? -11.492 8.449 14.895 1.00 88.88 220 ARG A O 1
ATOM 1720 N N . ARG A 1 221 ? -13.144 8.935 13.463 1.00 85.12 221 ARG A N 1
ATOM 1721 C CA . ARG A 1 221 ? -13.401 10.283 13.970 1.00 85.12 221 ARG A CA 1
ATOM 1722 C C . ARG A 1 221 ? -14.798 10.343 14.548 1.00 85.12 221 ARG A C 1
ATOM 1724 O O . ARG A 1 221 ? -15.711 9.706 14.018 1.00 85.12 221 ARG A O 1
ATOM 1731 N N . GLU A 1 222 ? -14.970 11.157 15.576 1.00 84.81 222 GLU A N 1
ATOM 1732 C CA . GLU A 1 222 ? -16.303 11.554 16.001 1.00 84.81 222 GLU A CA 1
ATOM 1733 C C . GLU A 1 222 ? -16.973 12.324 14.861 1.00 84.81 222 GLU A C 1
ATOM 1735 O O . GLU A 1 222 ? -16.441 13.304 14.329 1.00 84.81 222 GLU A O 1
ATOM 1740 N N . TYR A 1 223 ? -18.132 11.834 14.432 1.00 86.44 223 TYR A N 1
ATOM 1741 C CA . TYR A 1 223 ? -18.954 12.548 13.470 1.00 86.44 223 TYR A CA 1
ATOM 1742 C C . TYR A 1 223 ? -19.653 13.709 14.168 1.00 86.44 223 TYR A C 1
ATOM 1744 O O . TYR A 1 223 ? -20.062 13.615 15.326 1.00 86.44 223 TYR A O 1
ATOM 1752 N N . ARG A 1 224 ? -19.824 14.817 13.445 1.00 88.56 224 ARG A N 1
ATOM 1753 C CA . ARG A 1 224 ? -20.609 15.948 13.937 1.00 88.56 224 ARG A CA 1
ATOM 1754 C C . ARG A 1 224 ? -22.033 15.481 14.249 1.00 88.56 224 ARG A C 1
ATOM 1756 O O . ARG A 1 224 ? -22.645 14.803 13.425 1.00 88.56 224 ARG A O 1
ATOM 1763 N N . GLN A 1 225 ? -22.574 15.892 15.396 1.00 91.88 225 GLN A N 1
ATOM 1764 C CA . GLN A 1 225 ? -23.953 15.578 15.779 1.00 91.88 225 GLN A CA 1
ATOM 1765 C C . GLN A 1 225 ? -24.931 15.889 14.628 1.00 91.88 225 GLN A C 1
ATOM 1767 O O . GLN A 1 225 ? -24.854 16.953 14.010 1.00 91.88 225 GLN A O 1
ATOM 1772 N N . GLY A 1 226 ? -25.828 14.942 14.337 1.00 90.94 226 GLY A N 1
ATOM 1773 C CA . GLY A 1 226 ? -26.783 15.014 13.223 1.00 90.94 226 GLY A CA 1
ATOM 1774 C C . GLY A 1 226 ? -26.306 14.376 11.911 1.00 90.94 226 GLY A C 1
ATOM 1775 O O . GLY A 1 226 ? -27.096 14.286 10.978 1.00 90.94 226 GLY A O 1
ATOM 1776 N N . TRP A 1 227 ? -25.056 13.906 11.837 1.00 82.25 227 TRP A N 1
ATOM 1777 C CA . TRP A 1 227 ? -24.517 13.176 10.686 1.00 82.25 227 TRP A CA 1
ATOM 1778 C C . TRP A 1 227 ? -24.174 11.736 11.087 1.00 82.25 227 TRP A C 1
ATOM 1780 O O . TRP A 1 227 ? -23.081 11.473 11.585 1.00 82.25 227 TRP A O 1
ATOM 1790 N N . SER A 1 228 ? -25.111 10.810 10.877 1.00 81.69 228 SER A N 1
ATOM 1791 C CA . SER A 1 228 ? -24.925 9.361 11.053 1.00 81.69 228 SER A CA 1
ATOM 1792 C C . SER A 1 228 ? -25.154 8.628 9.729 1.00 81.69 228 SER A C 1
ATOM 1794 O O . SER A 1 228 ? -26.012 9.043 8.950 1.00 81.69 228 SER A O 1
ATOM 1796 N N . LEU A 1 229 ? -24.381 7.565 9.489 1.00 66.69 229 LEU A N 1
ATOM 1797 C CA . LEU A 1 229 ? -24.536 6.635 8.364 1.00 66.69 229 LEU A CA 1
ATOM 1798 C C . LEU A 1 229 ? -25.279 5.377 8.813 1.00 66.69 229 LEU A C 1
ATOM 1800 O O . LEU A 1 229 ? -25.037 4.959 9.968 1.00 66.69 229 LEU A O 1
#

Foldseek 3Di:
DDDDD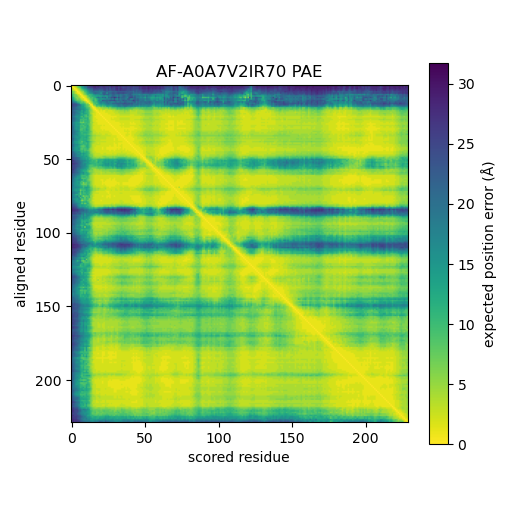AWEKEWEDALLQCCCVCVVQVLLLLQVPPVDDLVQSWWKKAKDAPDQDPPDDGQWIWMWIFGDDDDPGHIHIYIYTYHQDDVVTPQVVVCVVVVHHFCCCPVVPDDQFAVIWMWGDDPVWIWIATNNRPDIAIPPNVVCPPPDDPDDDDDDPDQVVQVVCVVVVRDHGPPDCSRVVLSVLVVCLRVLNSNDRDIFIHNSNVRAGPPDPVSRVVSDDDDDPPDDD